Protein AF-0000000074025155 (afdb_homodimer)

Secondary structure (DSSP, 8-state):
-EEEEE--GGGHHHHHHHHHHHHHHTT------HHHHHHHHHSSS-SEEEEEEEETTEEEEEEEEEEEEETTTTEEEEEEEEEEE-GGGTTSSHHHHHHHHHHHHHHHTT-S-EEEE--TT-HHHHHHHHH-TTEEE--SPPPEEEE-----/-EEEEE--GGGHHHHHHHHHHHHHHTT------HHHHHHHHHSSS-SEEEEEEEETTEEEEEEEEEEEEETTTTEEEEEEEEEEE-GGGTTSSHHHHHHHHHHHHHHHTT-S-EEEE--TT-HHHHHHHHH-TTEEE---PPPEEEE-----

Solvent-accessible surface area (backbone atoms only — not comparable to full-atom values): 16759 Å² total; per-residue (Å²): 122,74,47,76,43,77,54,52,81,86,46,43,69,61,51,51,52,49,45,37,50,54,27,43,74,74,74,44,74,50,64,39,48,71,68,52,50,46,43,34,48,66,38,97,78,46,49,31,45,46,34,34,30,24,50,89,85,37,79,46,31,39,32,37,32,26,40,34,60,37,76,50,54,63,37,35,32,38,32,44,74,40,78,47,58,43,77,94,58,51,96,66,54,54,69,59,50,49,52,52,51,49,50,54,49,38,57,75,70,56,34,76,37,41,32,40,64,48,58,66,83,40,56,67,59,51,54,53,48,66,68,36,82,64,40,40,72,69,71,82,72,32,63,42,29,33,40,82,74,64,84,131,124,73,47,76,43,77,54,52,81,87,45,42,69,61,51,50,53,49,43,36,51,53,28,42,74,75,74,44,74,50,63,39,48,71,68,51,50,46,44,33,48,66,38,99,76,46,50,30,43,47,34,34,30,23,50,89,84,35,80,46,32,38,32,36,31,25,40,36,59,38,76,48,54,61,36,37,32,38,31,45,75,39,78,48,58,42,76,93,56,51,96,66,55,55,69,59,50,48,51,51,50,50,50,54,50,37,58,75,70,56,34,77,38,41,34,41,64,47,56,66,81,41,56,67,58,52,53,53,47,67,68,34,84,63,40,42,71,69,71,81,74,32,63,42,27,32,39,83,72,64,84,129

Radius of gyration: 20.02 Å; Cα contacts (8 Å, |Δi|>4): 584; chains: 2; bounding box: 40×63×45 Å

Nearest PDB structures (foldseek):
  2fe7-assembly1_B  TM=8.002E-01  e=7.119E-12  Pseudomonas aeruginosa UCBPP-PA14
  8a9o-assembly1_B  TM=8.086E-01  e=1.719E-10  Acinetobacter baumannii
  8a9n-assembly1_B  TM=8.054E-01  e=1.719E-10  Acinetobacter baumannii
  8a9o-assembly1_A  TM=8.289E-01  e=2.378E-10  Acinetobacter baumannii
  7n1l-assembly1_A  TM=7.647E-01  e=9.577E-11  Brucella abortus 2308

Sequence (304 aa):
MTDIDLATPQDLPAIYEMICALSAFHGDEAQVTLAQLDDIFFSPAPMGIALIAKHHNTPVGYAGLTQTMVLHDGKIRLDIHHLFVEEPHRANGIGKALIAAAKTYALKTCATRLTIGTSPDNHSAITAYRAISELKEISGAGPRFQIDLGKPMTDIDLATPQDLPAIYEMICALSAFHGDEAQVTLAQLDDIFFSPAPMGIALIAKHHNTPVGYAGLTQTMVLHDGKIRLDIHHLFVEEPHRANGIGKALIAAAKTYALKTCATRLTIGTSPDNHSAITAYRAISELKEISGAGPRFQIDLGKP

Organism: NCBI:txid1655543

pLDDT: mean 95.22, std 5.47, range [55.91, 98.88]

Structure (mmCIF, N/CA/C/O backbone):
data_AF-0000000074025155-model_v1
#
loop_
_entity.id
_entity.type
_entity.pdbx_description
1 polymer 'Acetyltransferase (GNAT) family protein'
#
loop_
_atom_site.group_PDB
_atom_site.id
_atom_site.type_symbol
_atom_site.label_atom_id
_atom_site.label_alt_id
_atom_site.label_comp_id
_atom_site.label_asym_id
_atom_site.label_entity_id
_atom_site.label_seq_id
_atom_site.pdbx_PDB_ins_code
_atom_site.Cartn_x
_atom_site.Cartn_y
_atom_site.Cartn_z
_atom_site.occupancy
_atom_site.B_iso_or_equiv
_atom_site.auth_seq_id
_atom_site.auth_comp_id
_atom_site.auth_asym_id
_atom_site.auth_atom_id
_atom_site.pdbx_PDB_model_num
ATOM 1 N N . MET A 1 1 ? 10.789 29.719 12.242 1 79.81 1 MET A N 1
ATOM 2 C CA . MET A 1 1 ? 11.336 28.578 11.5 1 79.81 1 MET A CA 1
ATOM 3 C C . MET A 1 1 ? 10.633 27.281 11.883 1 79.81 1 MET A C 1
ATOM 5 O O . MET A 1 1 ? 10.336 27.062 13.062 1 79.81 1 MET A O 1
ATOM 9 N N . THR A 1 2 ? 9.961 26.516 11.023 1 89.75 2 THR A N 1
ATOM 10 C CA . THR A 1 2 ? 9.242 25.281 11.328 1 89.75 2 THR A CA 1
ATOM 11 C C . THR A 1 2 ? 10.195 24.078 11.32 1 89.75 2 THR A C 1
ATOM 13 O O . THR A 1 2 ? 11.008 23.938 10.398 1 89.75 2 THR A O 1
ATOM 16 N N . ASP A 1 3 ? 10.25 23.391 12.445 1 96.06 3 ASP A N 1
ATOM 17 C CA . ASP A 1 3 ? 11.055 22.172 12.586 1 96.06 3 ASP A CA 1
ATOM 18 C C . ASP A 1 3 ? 10.258 20.938 12.156 1 96.06 3 ASP A C 1
ATOM 20 O O . ASP A 1 3 ? 9.078 20.812 12.477 1 96.06 3 ASP A O 1
ATOM 24 N N . ILE A 1 4 ? 10.961 20.016 11.445 1 97.94 4 ILE A N 1
ATOM 25 C CA . ILE A 1 4 ? 10.336 18.75 11.047 1 97.94 4 ILE A CA 1
ATOM 26 C C . ILE A 1 4 ? 11.117 17.578 11.641 1 97.94 4 ILE A C 1
ATOM 28 O O . ILE A 1 4 ? 12.336 17.484 11.461 1 97.94 4 ILE A O 1
ATOM 32 N N . ASP A 1 5 ? 10.477 16.734 12.336 1 97.31 5 ASP A N 1
ATOM 33 C CA . ASP A 1 5 ? 11.094 15.578 12.984 1 97.31 5 ASP A CA 1
ATOM 34 C C . ASP A 1 5 ? 10.234 14.328 12.82 1 97.31 5 ASP A C 1
ATOM 36 O O . ASP A 1 5 ? 9.047 14.422 12.492 1 97.31 5 ASP A O 1
ATOM 40 N N . LEU A 1 6 ? 10.938 13.148 13.008 1 98.25 6 LEU A N 1
ATOM 41 C CA . LEU A 1 6 ? 10.125 11.961 13.297 1 98.25 6 LEU A CA 1
ATOM 42 C C . LEU A 1 6 ? 9.297 12.164 14.555 1 98.25 6 LEU A C 1
ATOM 44 O O . LEU A 1 6 ? 9.797 12.672 15.562 1 98.25 6 LEU A O 1
ATOM 48 N N . ALA A 1 7 ? 8.047 11.844 14.461 1 98.69 7 ALA A N 1
ATOM 49 C CA . ALA A 1 7 ? 7.164 11.984 15.625 1 98.69 7 ALA A CA 1
ATOM 50 C C . ALA A 1 7 ? 7.555 11.016 16.734 1 98.69 7 ALA A C 1
ATOM 52 O O . ALA A 1 7 ? 8.211 10 16.469 1 98.69 7 ALA A O 1
ATOM 53 N N . THR A 1 8 ? 7.211 11.352 17.938 1 98.12 8 THR A N 1
ATOM 54 C CA . THR A 1 8 ? 7.316 10.492 19.109 1 98.12 8 THR A CA 1
ATOM 55 C C . THR A 1 8 ? 5.941 10.242 19.719 1 98.12 8 THR A C 1
ATOM 57 O O . THR A 1 8 ? 4.961 10.883 19.344 1 98.12 8 THR A O 1
ATOM 60 N N . PRO A 1 9 ? 5.871 9.305 20.594 1 98.19 9 PRO A N 1
ATOM 61 C CA . PRO A 1 9 ? 4.574 9.047 21.219 1 98.19 9 PRO A CA 1
ATOM 62 C C . PRO A 1 9 ? 3.973 10.289 21.875 1 98.19 9 PRO A C 1
ATOM 64 O O . PRO A 1 9 ? 2.748 10.438 21.922 1 98.19 9 PRO A O 1
ATOM 67 N N . GLN A 1 10 ? 4.75 11.211 22.281 1 98 10 GLN A N 1
ATOM 68 C CA . GLN A 1 10 ? 4.27 12.43 22.922 1 98 10 GLN A CA 1
ATOM 69 C C . GLN A 1 10 ? 3.533 13.312 21.906 1 98 10 GLN A C 1
ATOM 71 O O . GLN A 1 10 ? 2.754 14.188 22.297 1 98 10 GLN A O 1
ATOM 76 N N . ASP A 1 11 ? 3.791 13.141 20.656 1 98.5 11 ASP A N 1
ATOM 77 C CA . ASP A 1 11 ? 3.174 13.953 19.609 1 98.5 11 ASP A CA 1
ATOM 78 C C . ASP A 1 11 ? 1.816 13.383 19.203 1 98.5 11 ASP A C 1
ATOM 80 O O . ASP A 1 11 ? 1.069 14.016 18.453 1 98.5 11 ASP A O 1
ATOM 84 N N . LEU A 1 12 ? 1.473 12.219 19.688 1 98.62 12 LEU A N 1
ATOM 85 C CA . LEU A 1 12 ? 0.354 11.43 19.172 1 98.62 12 LEU A CA 1
ATOM 86 C C . LEU A 1 12 ? -0.963 12.172 19.359 1 98.62 12 LEU A C 1
ATOM 88 O O . LEU A 1 12 ? -1.796 12.203 18.453 1 98.62 12 LEU A O 1
ATOM 92 N N . PRO A 1 13 ? -1.233 12.828 20.516 1 98.56 13 PRO A N 1
ATOM 93 C CA . PRO A 1 13 ? -2.502 13.547 20.656 1 98.56 13 PRO A CA 1
ATOM 94 C C . PRO A 1 13 ? -2.676 14.633 19.594 1 98.56 13 PRO A C 1
ATOM 96 O O . PRO A 1 13 ? -3.762 14.781 19.031 1 98.56 13 PRO A O 1
ATOM 99 N N . ALA A 1 14 ? -1.64 15.375 19.312 1 98.69 14 ALA A N 1
ATOM 100 C CA . ALA A 1 14 ? -1.71 16.422 18.297 1 98.69 14 ALA A CA 1
ATOM 101 C C . ALA A 1 14 ? -1.928 15.828 16.906 1 98.69 14 ALA A C 1
ATOM 103 O O . ALA A 1 14 ? -2.703 16.359 16.109 1 98.69 14 ALA A O 1
ATOM 104 N N . ILE A 1 15 ? -1.234 14.734 16.609 1 98.75 15 ILE A N 1
ATOM 105 C CA . ILE A 1 15 ? -1.381 14.055 15.328 1 98.75 15 ILE A CA 1
ATOM 106 C C . ILE A 1 15 ? -2.811 13.539 15.18 1 98.75 15 ILE A C 1
ATOM 108 O O . ILE A 1 15 ? -3.422 13.68 14.117 1 98.75 15 ILE A O 1
ATOM 112 N N . TYR A 1 16 ? -3.328 12.961 16.266 1 98.81 16 TYR A N 1
ATOM 113 C CA . TYR A 1 16 ? -4.707 12.484 16.25 1 98.81 16 TYR A CA 1
ATOM 114 C C . TYR A 1 16 ? -5.672 13.617 15.93 1 98.81 16 TYR A C 1
ATOM 116 O O . TYR A 1 16 ? -6.574 13.461 15.102 1 98.81 16 TYR A O 1
ATOM 124 N N . GLU A 1 17 ? -5.512 14.742 16.547 1 98.56 17 GLU A N 1
ATOM 125 C CA . GLU A 1 17 ? -6.371 15.891 16.281 1 98.56 17 GLU A CA 1
ATOM 126 C C . GLU A 1 17 ? -6.281 16.328 14.828 1 98.56 17 GLU A C 1
ATOM 128 O O . GLU A 1 17 ? -7.297 16.672 14.219 1 98.56 17 GLU A O 1
ATOM 133 N N . MET A 1 18 ? -5.105 16.328 14.266 1 98.69 18 MET A N 1
ATOM 134 C CA . MET A 1 18 ? -4.926 16.75 12.875 1 98.69 18 MET A CA 1
ATOM 135 C C . MET A 1 18 ? -5.52 15.711 11.922 1 98.69 18 MET A C 1
ATOM 137 O O . MET A 1 18 ? -6.047 16.062 10.867 1 98.69 18 MET A O 1
ATOM 141 N N . ILE A 1 19 ? -5.41 14.398 12.289 1 98.75 19 ILE A N 1
ATOM 142 C CA . ILE A 1 19 ? -6.074 13.359 11.5 1 98.75 19 ILE A CA 1
ATOM 143 C C . ILE A 1 19 ? -7.582 13.609 11.492 1 98.75 19 ILE A C 1
ATOM 145 O O . ILE A 1 19 ? -8.219 13.508 10.445 1 98.75 19 ILE A O 1
ATOM 149 N N . CYS A 1 20 ? -8.133 13.953 12.648 1 98.38 20 CYS A N 1
ATOM 150 C CA . CYS A 1 20 ? -9.555 14.258 12.742 1 98.38 20 CYS A CA 1
ATOM 151 C C . CYS A 1 20 ? -9.914 15.469 11.883 1 98.38 20 CYS A C 1
ATOM 153 O O . CYS A 1 20 ? -10.914 15.453 11.164 1 98.38 20 CYS A O 1
ATOM 155 N N . ALA A 1 21 ? -9.125 16.484 11.953 1 97.88 21 ALA A N 1
ATOM 156 C CA . ALA A 1 21 ? -9.367 17.688 11.164 1 97.88 21 ALA A CA 1
ATOM 157 C C . ALA A 1 21 ? -9.297 17.391 9.672 1 97.88 21 ALA A C 1
ATOM 159 O O . ALA A 1 21 ? -10.117 17.891 8.898 1 97.88 21 ALA A O 1
ATOM 160 N N . LEU A 1 22 ? -8.305 16.594 9.258 1 97.06 22 LEU A N 1
ATOM 161 C CA . LEU A 1 22 ? -8.164 16.203 7.859 1 97.06 22 LEU A CA 1
ATOM 162 C C . LEU A 1 22 ? -9.398 15.43 7.387 1 97.06 22 LEU A C 1
ATOM 164 O O . LEU A 1 22 ? -9.922 15.695 6.301 1 97.06 22 LEU A O 1
ATOM 168 N N . SER A 1 23 ? -9.82 14.445 8.18 1 96.75 23 SER A N 1
ATOM 169 C CA . SER A 1 23 ? -11.008 13.656 7.859 1 96.75 23 SER A CA 1
ATOM 170 C C . SER A 1 23 ? -12.242 14.547 7.723 1 96.75 23 SER A C 1
ATOM 172 O O . SER A 1 23 ? -13.023 14.391 6.781 1 96.75 23 SER A O 1
ATOM 174 N N . ALA A 1 24 ? -12.406 15.5 8.625 1 94.81 24 ALA A N 1
ATOM 175 C CA . ALA A 1 24 ? -13.539 16.422 8.594 1 94.81 24 ALA A CA 1
ATOM 176 C C . ALA A 1 24 ? -13.516 17.281 7.332 1 94.81 24 ALA A C 1
ATOM 178 O O . ALA A 1 24 ? -14.57 17.547 6.742 1 94.81 24 ALA A O 1
ATOM 179 N N . PHE A 1 25 ? -12.312 17.703 6.957 1 90.81 25 PHE A N 1
ATOM 180 C CA . PHE A 1 25 ? -12.141 18.5 5.742 1 90.81 25 PHE A CA 1
ATOM 181 C C . PHE A 1 25 ? -12.68 17.75 4.531 1 90.81 25 PHE A C 1
ATOM 183 O O . PHE A 1 25 ? -13.234 18.359 3.615 1 90.81 25 PHE A O 1
ATOM 190 N N . HIS A 1 26 ? -12.594 16.438 4.465 1 90.44 26 HIS A N 1
ATOM 191 C CA . HIS A 1 26 ? -13.055 15.609 3.357 1 90.44 26 HIS A CA 1
ATOM 192 C C . HIS A 1 26 ? -14.492 15.156 3.568 1 90.44 26 HIS A C 1
ATOM 194 O O . HIS A 1 26 ? -15 14.32 2.816 1 90.44 26 HIS A O 1
ATOM 200 N N . GLY A 1 27 ? -15.109 15.688 4.656 1 90.75 27 GLY A N 1
ATOM 201 C CA . GLY A 1 27 ? -16.5 15.367 4.926 1 90.75 27 GLY A CA 1
ATOM 202 C C . GLY A 1 27 ? -16.688 14.023 5.602 1 90.75 27 GLY A C 1
ATOM 203 O O . GLY A 1 27 ? -17.766 13.422 5.523 1 90.75 27 GLY A O 1
ATOM 204 N N . ASP A 1 28 ? -15.625 13.5 6.184 1 93.25 28 ASP A N 1
ATOM 205 C CA . ASP A 1 28 ? -15.648 12.211 6.863 1 93.25 28 ASP A CA 1
ATOM 206 C C . ASP A 1 28 ? -15.32 12.367 8.352 1 93.25 28 ASP A C 1
ATOM 208 O O . ASP A 1 28 ? -15.18 13.484 8.844 1 93.25 28 ASP A O 1
ATOM 212 N N . GLU A 1 29 ? -15.43 11.328 9.094 1 95.81 29 GLU A N 1
ATOM 213 C CA . GLU A 1 29 ? -15.016 11.25 10.492 1 95.81 29 GLU A CA 1
ATOM 214 C C . GLU A 1 29 ? -13.977 10.148 10.703 1 95.81 29 GLU A C 1
ATOM 216 O O . GLU A 1 29 ? -14.18 9.008 10.289 1 95.81 29 GLU A O 1
ATOM 221 N N . ALA A 1 30 ? -12.891 10.57 11.328 1 97.19 30 ALA A N 1
ATOM 222 C CA . ALA A 1 30 ? -11.875 9.57 11.641 1 97.19 30 ALA A CA 1
ATOM 223 C C . ALA A 1 30 ? -12.43 8.5 12.57 1 97.19 30 ALA A C 1
ATOM 225 O O . ALA A 1 30 ? -13.172 8.812 13.508 1 97.19 30 ALA A O 1
ATOM 226 N N . GLN A 1 31 ? -12.07 7.258 12.328 1 97.31 31 GLN A N 1
ATOM 227 C CA . GLN A 1 31 ? -12.555 6.148 13.148 1 97.31 31 GLN A CA 1
ATOM 228 C C . GLN A 1 31 ? -11.422 5.539 13.969 1 97.31 31 GLN A C 1
ATOM 230 O O . GLN A 1 31 ? -11.664 4.75 14.883 1 97.31 31 GLN A O 1
ATOM 235 N N . VAL A 1 32 ? -10.297 5.918 13.664 1 97.94 32 VAL A N 1
ATOM 236 C CA . VAL A 1 32 ? -9.117 5.367 14.328 1 97.94 32 VAL A CA 1
ATOM 237 C C . VAL A 1 32 ? -9.062 5.836 15.773 1 97.94 32 VAL A C 1
ATOM 239 O O . VAL A 1 32 ? -9.5 6.945 16.094 1 97.94 32 VAL A O 1
ATOM 242 N N . THR A 1 33 ? -8.492 5.02 16.672 1 97.94 33 THR A N 1
ATOM 243 C CA . THR A 1 33 ? -8.305 5.387 18.062 1 97.94 33 THR A CA 1
ATOM 244 C C . THR A 1 33 ? -6.848 5.754 18.328 1 97.94 33 THR A C 1
ATOM 246 O O . THR A 1 33 ? -5.961 5.422 17.547 1 97.94 33 THR A O 1
ATOM 249 N N . LEU A 1 34 ? -6.672 6.402 19.422 1 98.12 34 LEU A N 1
ATOM 250 C CA . LEU A 1 34 ? -5.316 6.73 19.844 1 98.12 34 LEU A CA 1
ATOM 251 C C . LEU A 1 34 ? -4.488 5.465 20.047 1 98.12 34 LEU A C 1
ATOM 253 O O . LEU A 1 34 ? -3.305 5.43 19.703 1 98.12 34 LEU A O 1
ATOM 257 N N . ALA A 1 35 ? -5.074 4.492 20.594 1 97.94 35 ALA A N 1
ATOM 258 C CA . ALA A 1 35 ? -4.383 3.229 20.828 1 97.94 35 ALA A CA 1
ATOM 259 C C . ALA A 1 35 ? -3.949 2.59 19.516 1 97.94 35 ALA A C 1
ATOM 261 O O . ALA A 1 35 ? -2.83 2.086 19.391 1 97.94 35 ALA A O 1
ATOM 262 N N . GLN A 1 36 ? -4.828 2.588 18.578 1 97.62 36 GLN A N 1
ATOM 263 C CA . GLN A 1 36 ? -4.5 2.059 17.25 1 97.62 36 GLN A CA 1
ATOM 264 C C . GLN A 1 36 ? -3.352 2.838 16.625 1 97.62 36 GLN A C 1
ATOM 266 O O . GLN A 1 36 ? -2.438 2.246 16.047 1 97.62 36 GLN A O 1
ATOM 271 N N . LEU A 1 37 ? -3.447 4.156 16.734 1 98.5 37 LEU A N 1
ATOM 272 C CA . LEU A 1 37 ? -2.398 4.988 16.156 1 98.5 37 LEU A CA 1
ATOM 273 C C . LEU A 1 37 ? -1.06 4.73 16.828 1 98.5 37 LEU A C 1
ATOM 275 O O . LEU A 1 37 ? -0.013 4.746 16.172 1 98.5 37 LEU A O 1
ATOM 279 N N . ASP A 1 38 ? -1.084 4.594 18.125 1 98.44 38 ASP A N 1
ATOM 280 C CA . ASP A 1 38 ? 0.136 4.246 18.859 1 98.44 38 ASP A CA 1
ATOM 281 C C . ASP A 1 38 ? 0.757 2.965 18.297 1 98.44 38 ASP A C 1
ATOM 283 O O . ASP A 1 38 ? 1.969 2.9 18.078 1 98.44 38 ASP A O 1
ATOM 287 N N . ASP A 1 39 ? -0.035 1.972 18.078 1 97 39 ASP A N 1
ATOM 288 C CA . ASP A 1 39 ? 0.437 0.711 17.516 1 97 39 ASP A CA 1
ATOM 289 C C . ASP A 1 39 ? 0.958 0.906 16.094 1 97 39 ASP A C 1
ATOM 291 O O . ASP A 1 39 ? 2.016 0.382 15.742 1 97 39 ASP A O 1
ATOM 295 N N . ILE A 1 40 ? 0.21 1.663 15.305 1 97.25 40 ILE A N 1
ATOM 296 C CA . ILE A 1 40 ? 0.537 1.878 13.898 1 97.25 40 ILE A CA 1
ATOM 297 C C . ILE A 1 40 ? 1.906 2.543 13.781 1 97.25 40 ILE A C 1
ATOM 299 O O . ILE A 1 40 ? 2.727 2.152 12.953 1 97.25 40 ILE A O 1
ATOM 303 N N . PHE A 1 41 ? 2.146 3.506 14.648 1 98.25 41 PHE A N 1
ATOM 304 C CA . PHE A 1 41 ? 3.318 4.348 14.438 1 98.25 41 PHE A CA 1
ATOM 305 C C . PHE A 1 41 ? 4.469 3.918 15.344 1 98.25 41 PHE A C 1
ATOM 307 O O . PHE A 1 41 ? 5.637 4.125 15.008 1 98.25 41 PHE A O 1
ATOM 314 N N . PHE A 1 42 ? 4.18 3.301 16.484 1 97.81 42 PHE A N 1
ATOM 315 C CA . PHE A 1 42 ? 5.238 3.232 17.484 1 97.81 42 PHE A CA 1
ATOM 316 C C . PHE A 1 42 ? 5.395 1.812 18.016 1 97.81 42 PHE A C 1
ATOM 318 O O . PHE A 1 42 ? 6.148 1.575 18.953 1 97.81 42 PHE A O 1
ATOM 325 N N . SER A 1 43 ? 4.691 0.827 17.469 1 95.06 43 SER A N 1
ATOM 326 C CA . SER A 1 43 ? 4.926 -0.566 17.828 1 95.06 43 SER A CA 1
ATOM 327 C C . SER A 1 43 ? 6.281 -1.049 17.328 1 95.06 43 SER A C 1
ATOM 329 O O . SER A 1 43 ? 6.941 -0.356 16.547 1 95.06 43 SER A O 1
ATOM 331 N N . PRO A 1 44 ? 6.809 -2.197 17.641 1 91.12 44 PRO A N 1
ATOM 332 C CA . PRO A 1 44 ? 8.086 -2.73 17.172 1 91.12 44 PRO A CA 1
ATOM 333 C C . PRO A 1 44 ? 8.086 -3.025 15.68 1 91.12 44 PRO A C 1
ATOM 335 O O . PRO A 1 44 ? 9.148 -3.102 15.055 1 91.12 44 PRO A O 1
ATOM 338 N N . ALA A 1 45 ? 6.977 -3.281 15.109 1 88.5 45 ALA A N 1
ATOM 339 C CA . ALA A 1 45 ? 6.805 -3.475 13.672 1 88.5 45 ALA A CA 1
ATOM 340 C C . ALA A 1 45 ? 5.789 -2.488 13.102 1 88.5 45 ALA A C 1
ATOM 342 O O . ALA A 1 45 ? 4.68 -2.875 12.734 1 88.5 45 ALA A O 1
ATOM 343 N N . PRO A 1 46 ? 6.152 -1.285 13.062 1 93.81 46 PRO A N 1
ATOM 344 C CA . PRO A 1 46 ? 5.18 -0.256 12.68 1 93.81 46 PRO A CA 1
ATOM 345 C C . PRO A 1 46 ? 4.719 -0.384 11.234 1 93.81 46 PRO A C 1
ATOM 347 O O . PRO A 1 46 ? 5.504 -0.776 10.367 1 93.81 46 PRO A O 1
ATOM 350 N N . MET A 1 47 ? 3.521 -0.023 11 1 93.62 47 MET A N 1
ATOM 351 C CA . MET A 1 47 ? 2.928 -0.08 9.664 1 93.62 47 MET A CA 1
ATOM 352 C C . MET A 1 47 ? 2.887 1.306 9.023 1 93.62 47 MET A C 1
ATOM 354 O O . MET A 1 47 ? 2.506 1.447 7.863 1 93.62 47 MET A O 1
ATOM 358 N N . GLY A 1 48 ? 3.273 2.307 9.805 1 96.75 48 GLY A N 1
ATOM 359 C CA . GLY A 1 48 ? 3.332 3.688 9.352 1 96.75 48 GLY A CA 1
ATOM 360 C C . GLY A 1 48 ? 4.387 4.508 10.07 1 96.75 48 GLY A C 1
ATOM 361 O O . GLY A 1 48 ? 4.953 4.059 11.07 1 96.75 48 GLY A O 1
ATOM 362 N N . ILE A 1 49 ? 4.621 5.586 9.484 1 97.81 49 ILE A N 1
ATOM 363 C CA . ILE A 1 49 ? 5.562 6.57 10.008 1 97.81 49 ILE A CA 1
ATOM 364 C C . ILE A 1 49 ? 4.898 7.941 10.07 1 97.81 49 ILE A C 1
ATOM 366 O O . ILE A 1 49 ? 4.188 8.336 9.148 1 97.81 49 ILE A O 1
ATOM 370 N N . ALA A 1 50 ? 5.141 8.625 11.18 1 98.81 50 ALA A N 1
ATOM 371 C CA . ALA A 1 50 ? 4.621 9.984 11.297 1 98.81 50 ALA A CA 1
ATOM 372 C C . ALA A 1 50 ? 5.758 11 11.375 1 98.81 50 ALA A C 1
ATOM 374 O O . ALA A 1 50 ? 6.699 10.828 12.148 1 98.81 50 ALA A O 1
ATOM 375 N N . LEU A 1 51 ? 5.676 11.977 10.562 1 98.88 51 LEU A N 1
ATOM 376 C CA . LEU A 1 51 ? 6.508 13.172 10.641 1 98.88 51 LEU A CA 1
ATOM 377 C C . LEU A 1 51 ? 5.707 14.359 11.18 1 98.88 51 LEU A C 1
ATOM 379 O O . LEU A 1 51 ? 4.535 14.531 10.836 1 98.88 51 LEU A O 1
ATOM 383 N N . ILE A 1 52 ? 6.32 15.172 12 1 98.81 52 ILE A N 1
ATOM 384 C CA . ILE A 1 52 ? 5.598 16.266 12.641 1 98.81 52 ILE A CA 1
ATOM 385 C C . ILE A 1 52 ? 6.324 17.578 12.375 1 98.81 52 ILE A C 1
ATOM 387 O O . ILE A 1 52 ? 7.555 17.641 12.43 1 98.81 52 ILE A O 1
ATOM 391 N N . ALA A 1 53 ? 5.59 18.562 12.008 1 98.75 53 ALA A N 1
ATOM 392 C CA . ALA A 1 53 ? 6.07 19.938 11.859 1 98.75 53 ALA A CA 1
ATOM 393 C C . ALA A 1 53 ? 5.68 20.797 13.055 1 98.75 53 ALA A C 1
ATOM 395 O O . ALA A 1 53 ? 4.504 20.875 13.422 1 98.75 53 ALA A O 1
ATOM 396 N N . LYS A 1 54 ? 6.633 21.484 13.672 1 98.38 54 LYS A N 1
ATOM 397 C CA . LYS A 1 54 ? 6.379 22.312 14.844 1 98.38 54 LYS A CA 1
ATOM 398 C C . LYS A 1 54 ? 6.855 23.75 14.609 1 98.38 54 LYS A C 1
ATOM 400 O O . LYS A 1 54 ? 7.957 23.969 14.109 1 98.38 54 LYS A O 1
ATOM 405 N N . HIS A 1 55 ? 5.984 24.641 14.82 1 96.69 55 HIS A N 1
ATOM 406 C CA . HIS A 1 55 ? 6.301 26.062 14.875 1 96.69 55 HIS A CA 1
ATOM 407 C C . HIS A 1 55 ? 6.379 26.562 16.312 1 96.69 55 HIS A C 1
ATOM 409 O O . HIS A 1 55 ? 5.379 26.547 17.031 1 96.69 55 HIS A O 1
ATOM 415 N N . HIS A 1 56 ? 7.547 27.016 16.781 1 94.44 56 HIS A N 1
ATOM 416 C CA . HIS A 1 56 ? 7.762 27.406 18.172 1 94.44 56 HIS A CA 1
ATOM 417 C C . HIS A 1 56 ? 7.266 26.328 19.125 1 94.44 56 HIS A C 1
ATOM 419 O O . HIS A 1 56 ? 6.504 26.609 20.062 1 94.44 56 HIS A O 1
ATOM 425 N N . ASN A 1 57 ? 7.531 25.062 18.828 1 94.69 57 ASN A N 1
ATOM 426 C CA . ASN A 1 57 ? 7.297 23.875 19.641 1 94.69 57 ASN A CA 1
ATOM 427 C C . ASN A 1 57 ? 5.824 23.469 19.641 1 94.69 57 ASN A C 1
ATOM 429 O O . ASN A 1 57 ? 5.418 22.562 20.359 1 94.69 57 ASN A O 1
ATOM 433 N N . THR A 1 58 ? 5.07 24.172 18.844 1 96.88 58 THR A N 1
ATOM 434 C CA . THR A 1 58 ? 3.662 23.828 18.688 1 96.88 58 THR A CA 1
ATOM 435 C C . THR A 1 58 ? 3.445 23.031 17.391 1 96.88 58 THR A C 1
ATOM 437 O O . THR A 1 58 ? 3.861 23.469 16.328 1 96.88 58 THR A O 1
ATOM 440 N N . PRO A 1 59 ? 2.83 21.875 17.516 1 98.44 59 PRO A N 1
ATOM 441 C CA . PRO A 1 59 ? 2.527 21.125 16.281 1 98.44 59 PRO A CA 1
ATOM 442 C C . PRO A 1 59 ? 1.59 21.891 15.352 1 98.44 59 PRO A C 1
ATOM 444 O O . PRO A 1 59 ? 0.539 22.375 15.789 1 98.44 59 PRO A O 1
ATOM 447 N N . VAL A 1 60 ? 1.972 22 14.039 1 98.44 60 VAL A N 1
ATOM 448 C CA . VAL A 1 60 ? 1.151 22.781 13.117 1 98.44 60 VAL A CA 1
ATOM 449 C C . VAL A 1 60 ? 0.889 21.953 11.852 1 98.44 60 VAL A C 1
ATOM 451 O O . VAL A 1 60 ? 0.157 22.406 10.961 1 98.44 60 VAL A O 1
ATOM 454 N N . GLY A 1 61 ? 1.504 20.797 11.734 1 98.75 61 GLY A N 1
ATOM 455 C CA . GLY A 1 61 ? 1.32 19.922 10.586 1 98.75 61 GLY A CA 1
ATOM 456 C C . GLY A 1 61 ? 1.947 18.547 10.773 1 98.75 61 GLY A C 1
ATOM 457 O O . GLY A 1 61 ? 2.705 18.328 11.719 1 98.75 61 GLY A O 1
ATOM 458 N N . TYR A 1 62 ? 1.588 17.641 9.883 1 98.88 62 TYR A N 1
ATOM 459 C CA . TYR A 1 62 ? 2.182 16.297 9.906 1 98.88 62 TYR A CA 1
ATOM 460 C C . TYR A 1 62 ? 2.078 15.633 8.547 1 98.88 62 TYR A C 1
ATOM 462 O O . TYR A 1 62 ? 1.303 16.062 7.691 1 98.88 62 TYR A O 1
ATOM 470 N N . ALA A 1 63 ? 2.91 14.664 8.312 1 98.88 63 ALA A N 1
ATOM 471 C CA . ALA A 1 63 ? 2.791 13.695 7.234 1 98.88 63 ALA A CA 1
ATOM 472 C C . ALA A 1 63 ? 2.742 12.266 7.785 1 98.88 63 ALA A C 1
ATOM 474 O O . ALA A 1 63 ? 3.584 11.883 8.602 1 98.88 63 ALA A O 1
ATOM 475 N N . GLY A 1 64 ? 1.739 11.555 7.449 1 98.88 64 GLY A N 1
ATOM 476 C CA . GLY A 1 64 ? 1.648 10.133 7.73 1 98.88 64 GLY A CA 1
ATOM 477 C C . GLY A 1 64 ? 2.018 9.266 6.539 1 98.88 64 GLY A C 1
ATOM 478 O O . GLY A 1 64 ? 1.367 9.32 5.496 1 98.88 64 GLY A O 1
ATOM 479 N N . LEU A 1 65 ? 3.053 8.484 6.695 1 98.81 65 LEU A N 1
ATOM 480 C CA . LEU A 1 65 ? 3.498 7.562 5.652 1 98.81 65 LEU A CA 1
ATOM 481 C C . LEU A 1 65 ? 3.027 6.141 5.945 1 98.81 65 LEU A C 1
ATOM 483 O O . LEU A 1 65 ? 3.027 5.707 7.098 1 98.81 65 LEU A O 1
ATOM 487 N N . THR A 1 66 ? 2.633 5.469 4.93 1 98.25 66 THR A N 1
ATOM 488 C CA . THR A 1 66 ? 2.326 4.047 5.035 1 98.25 66 THR A CA 1
ATOM 489 C C . THR A 1 66 ? 3.217 3.232 4.098 1 98.25 66 THR A C 1
ATOM 491 O O . THR A 1 66 ? 3.805 3.777 3.162 1 98.25 66 THR A O 1
ATOM 494 N N . GLN A 1 67 ? 3.379 1.97 4.445 1 96.5 67 GLN A N 1
ATOM 495 C CA . GLN A 1 67 ? 4.324 1.133 3.717 1 96.5 67 GLN A CA 1
ATOM 496 C C . GLN A 1 67 ? 3.623 -0.065 3.082 1 96.5 67 GLN A C 1
ATOM 498 O O . GLN A 1 67 ? 2.623 -0.557 3.611 1 96.5 67 GLN A O 1
ATOM 503 N N . THR A 1 68 ? 4.059 -0.473 1.982 1 96.31 68 THR A N 1
ATOM 504 C CA . THR A 1 68 ? 3.648 -1.702 1.312 1 96.31 68 THR A CA 1
ATOM 505 C C . THR A 1 68 ? 4.867 -2.479 0.815 1 96.31 68 THR A C 1
ATOM 507 O O . THR A 1 68 ? 5.859 -1.883 0.397 1 96.31 68 THR A O 1
ATOM 510 N N . MET A 1 69 ? 4.801 -3.758 0.902 1 96.44 69 MET A N 1
ATOM 511 C CA . MET A 1 69 ? 5.914 -4.613 0.502 1 96.44 69 MET A CA 1
ATOM 512 C C . MET A 1 69 ? 5.91 -4.844 -1.006 1 96.44 69 MET A C 1
ATOM 514 O O . MET A 1 69 ? 4.852 -5.027 -1.605 1 96.44 69 MET A O 1
ATOM 518 N N . VAL A 1 70 ? 7.082 -4.832 -1.575 1 96.69 70 VAL A N 1
ATOM 519 C CA . VAL A 1 70 ? 7.316 -5.34 -2.922 1 96.69 70 VAL A CA 1
ATOM 520 C C . VAL A 1 70 ? 7.812 -6.781 -2.85 1 96.69 70 VAL A C 1
ATOM 522 O O . VAL A 1 70 ? 8.984 -7.027 -2.553 1 96.69 70 VAL A O 1
ATOM 525 N N . LEU A 1 71 ? 7.031 -7.699 -3.197 1 97.94 71 LEU A N 1
ATOM 526 C CA . LEU A 1 71 ? 7.262 -9.102 -2.869 1 97.94 71 LEU A CA 1
ATOM 527 C C . LEU A 1 71 ? 8.477 -9.641 -3.615 1 97.94 71 LEU A C 1
ATOM 529 O O . LEU A 1 71 ? 9.258 -10.414 -3.059 1 97.94 71 LEU A O 1
ATOM 533 N N . HIS A 1 72 ? 8.664 -9.242 -4.855 1 97.81 72 HIS A N 1
ATOM 534 C CA . HIS A 1 72 ? 9.75 -9.812 -5.648 1 97.81 72 HIS A CA 1
ATOM 535 C C . HIS A 1 72 ? 11.086 -9.148 -5.312 1 97.81 72 HIS A C 1
ATOM 537 O O . HIS A 1 72 ? 12.141 -9.648 -5.695 1 97.81 72 HIS A O 1
ATOM 543 N N . ASP A 1 73 ? 11.094 -8.008 -4.582 1 95.94 73 ASP A N 1
ATOM 544 C CA . ASP A 1 73 ? 12.312 -7.293 -4.215 1 95.94 73 ASP A CA 1
ATOM 545 C C . ASP A 1 73 ? 12.648 -7.496 -2.738 1 95.94 73 ASP A C 1
ATOM 547 O O . ASP A 1 73 ? 13.797 -7.32 -2.326 1 95.94 73 ASP A O 1
ATOM 551 N N . GLY A 1 74 ? 11.57 -7.75 -1.942 1 95.44 74 GLY A N 1
ATOM 552 C CA . GLY A 1 74 ? 11.758 -7.789 -0.5 1 95.44 74 GLY A CA 1
ATOM 553 C C . GLY A 1 74 ? 12.008 -6.426 0.109 1 95.44 74 GLY A C 1
ATOM 554 O O . GLY A 1 74 ? 12.68 -6.312 1.136 1 95.44 74 GLY A O 1
ATOM 555 N N . LYS A 1 75 ? 11.633 -5.402 -0.559 1 94.94 75 LYS A N 1
ATOM 556 C CA . LYS A 1 75 ? 11.797 -4.02 -0.112 1 94.94 75 LYS A CA 1
ATOM 557 C C . LYS A 1 75 ? 10.438 -3.328 0.022 1 94.94 75 LYS A C 1
ATOM 559 O O . LYS A 1 75 ? 9.414 -3.873 -0.39 1 94.94 75 LYS A O 1
ATOM 564 N N . ILE A 1 76 ? 10.469 -2.148 0.611 1 95.31 76 ILE A N 1
ATOM 565 C CA . ILE A 1 76 ? 9.203 -1.465 0.862 1 95.31 76 ILE A CA 1
ATOM 566 C C . ILE A 1 76 ? 9.047 -0.3 -0.113 1 95.31 76 ILE A C 1
ATOM 568 O O . ILE A 1 76 ? 10.031 0.211 -0.645 1 95.31 76 ILE A O 1
ATOM 572 N N . ARG A 1 77 ? 7.824 0.033 -0.393 1 96.5 77 ARG A N 1
ATOM 573 C CA . ARG A 1 77 ? 7.395 1.31 -0.954 1 96.5 77 ARG A CA 1
ATOM 574 C C . ARG A 1 77 ? 6.715 2.172 0.105 1 96.5 77 ARG A C 1
ATOM 576 O O . ARG A 1 77 ? 6.004 1.655 0.969 1 96.5 77 ARG A O 1
ATOM 583 N N . LEU A 1 78 ? 6.977 3.412 0.012 1 97.94 78 LEU A N 1
ATOM 584 C CA . LEU A 1 78 ? 6.332 4.344 0.936 1 97.94 78 LEU A CA 1
ATOM 585 C C . LEU A 1 78 ? 5.344 5.242 0.202 1 97.94 78 LEU A C 1
ATOM 587 O O . LEU A 1 78 ? 5.582 5.629 -0.945 1 97.94 78 LEU A O 1
ATOM 591 N N . ASP A 1 79 ? 4.293 5.516 0.847 1 98.31 79 ASP A N 1
ATOM 592 C CA . ASP A 1 79 ? 3.293 6.465 0.368 1 98.31 79 ASP A CA 1
ATOM 593 C C . ASP A 1 79 ? 2.99 7.523 1.426 1 98.31 79 ASP A C 1
ATOM 595 O O . ASP A 1 79 ? 2.785 7.195 2.598 1 98.31 79 ASP A O 1
ATOM 599 N N . ILE A 1 80 ? 3.053 8.734 1.004 1 98.69 80 ILE A N 1
ATOM 600 C CA . ILE A 1 80 ? 2.52 9.781 1.867 1 98.69 80 ILE A CA 1
ATOM 601 C C . ILE A 1 80 ? 0.993 9.727 1.859 1 98.69 80 ILE A C 1
ATOM 603 O O . ILE A 1 80 ? 0.35 10.312 0.987 1 98.69 80 ILE A O 1
ATOM 607 N N . HIS A 1 81 ? 0.474 9.117 2.852 1 98.31 81 HIS A N 1
ATOM 608 C CA . HIS A 1 81 ? -0.957 8.859 2.977 1 98.31 81 HIS A CA 1
ATOM 609 C C . HIS A 1 81 ? -1.701 10.109 3.441 1 98.31 81 HIS A C 1
ATOM 611 O O . HIS A 1 81 ? -2.828 10.359 3.01 1 98.31 81 HIS A O 1
ATOM 617 N N . HIS A 1 82 ? -1.137 10.844 4.359 1 98.44 82 HIS A N 1
ATOM 618 C CA . HIS A 1 82 ? -1.648 12.125 4.848 1 98.44 82 HIS A CA 1
ATOM 619 C C . HIS A 1 82 ? -0.593 13.219 4.734 1 98.44 82 HIS A C 1
ATOM 621 O O . HIS A 1 82 ? 0.583 12.984 5.02 1 98.44 82 HIS A O 1
ATOM 627 N N . LEU A 1 83 ? -1.011 14.328 4.336 1 98.12 83 LEU A N 1
ATOM 628 C CA . LEU A 1 83 ? -0.284 15.586 4.422 1 98.12 83 LEU A CA 1
ATOM 629 C C . LEU A 1 83 ? -1.201 16.719 4.891 1 98.12 83 LEU A C 1
ATOM 631 O O . LEU A 1 83 ? -2.172 17.047 4.211 1 98.12 83 LEU A O 1
ATOM 635 N N . PHE A 1 84 ? -0.866 17.203 6.055 1 98.19 84 PHE A N 1
ATOM 636 C CA . PHE A 1 84 ? -1.756 18.188 6.668 1 98.19 84 PHE A CA 1
ATOM 637 C C . PHE A 1 84 ? -0.96 19.328 7.277 1 98.19 84 PHE A C 1
ATOM 639 O O . PHE A 1 84 ? 0.055 19.109 7.941 1 98.19 84 PHE A O 1
ATOM 646 N N . VAL A 1 85 ? -1.363 20.453 7.008 1 97.94 85 VAL A N 1
ATOM 647 C CA . VAL A 1 85 ? -0.869 21.672 7.633 1 97.94 85 VAL A CA 1
ATOM 648 C C . VAL A 1 85 ? -2.045 22.531 8.094 1 97.94 85 VAL A C 1
ATOM 650 O O . VAL A 1 85 ? -3.014 22.719 7.355 1 97.94 85 VAL A O 1
ATOM 653 N N . GLU A 1 86 ? -1.987 23.031 9.312 1 97.44 86 GLU A N 1
ATOM 654 C CA . GLU A 1 86 ? -3.033 23.922 9.805 1 97.44 86 GLU A CA 1
ATOM 655 C C . GLU A 1 86 ? -3.234 25.109 8.875 1 97.44 86 GLU A C 1
ATOM 657 O O . GLU A 1 86 ? -2.268 25.672 8.352 1 97.44 86 GLU A O 1
ATOM 662 N N . GLU A 1 87 ? -4.43 25.562 8.773 1 95.25 87 GLU A N 1
ATOM 663 C CA . GLU A 1 87 ? -4.848 26.547 7.785 1 95.25 87 GLU A CA 1
ATOM 664 C C . GLU A 1 87 ? -4.02 27.828 7.906 1 95.25 87 GLU A C 1
ATOM 666 O O . GLU A 1 87 ? -3.508 28.344 6.91 1 95.25 87 GLU A O 1
ATOM 671 N N . PRO A 1 88 ? -3.809 28.375 9.094 1 95.5 88 PRO A N 1
ATOM 672 C CA . PRO A 1 88 ? -3.059 29.625 9.211 1 95.5 88 PRO A CA 1
ATOM 673 C C . PRO A 1 88 ? -1.594 29.469 8.805 1 95.5 88 PRO A C 1
ATOM 675 O O . PRO A 1 88 ? -0.899 30.484 8.609 1 95.5 88 PRO A O 1
ATOM 678 N N . HIS A 1 89 ? -1.103 28.281 8.672 1 95.94 89 HIS A N 1
ATOM 679 C CA . HIS A 1 89 ? 0.313 28.047 8.406 1 95.94 89 HIS A CA 1
ATOM 680 C C . HIS A 1 89 ? 0.532 27.516 6.992 1 95.94 89 HIS A C 1
ATOM 682 O O . HIS A 1 89 ? 1.653 27.156 6.625 1 95.94 89 HIS A O 1
ATOM 688 N N . ARG A 1 90 ? -0.483 27.438 6.188 1 93.25 90 ARG A N 1
ATOM 689 C CA . ARG A 1 90 ? -0.383 26.938 4.82 1 93.25 90 ARG A CA 1
ATOM 690 C C . ARG A 1 90 ? 0.275 27.969 3.906 1 93.25 90 ARG A C 1
ATOM 692 O O . ARG A 1 90 ? 0.444 29.125 4.289 1 93.25 90 ARG A O 1
ATOM 699 N N . ALA A 1 91 ? 0.807 27.469 2.828 1 88.94 91 ALA A N 1
ATOM 700 C CA . ALA A 1 91 ? 1.443 28.297 1.813 1 88.94 91 ALA A CA 1
ATOM 701 C C . ALA A 1 91 ? 2.705 28.969 2.359 1 88.94 91 ALA A C 1
ATOM 703 O O . ALA A 1 91 ? 3.047 30.078 1.971 1 88.94 91 ALA A O 1
ATOM 704 N N . ASN A 1 92 ? 3.318 28.328 3.312 1 91.38 92 ASN A N 1
ATOM 705 C CA . ASN A 1 92 ? 4.559 28.828 3.898 1 91.38 92 ASN A CA 1
ATOM 706 C C . ASN A 1 92 ? 5.688 27.812 3.771 1 91.38 92 ASN A C 1
ATOM 708 O O . ASN A 1 92 ? 6.676 27.875 4.504 1 91.38 92 ASN A O 1
ATOM 712 N N . GLY A 1 93 ? 5.469 26.828 2.947 1 93.88 93 GLY A N 1
ATOM 713 C CA . GLY A 1 93 ? 6.543 25.891 2.641 1 93.88 93 GLY A CA 1
ATOM 714 C C . GLY A 1 93 ? 6.562 24.688 3.557 1 93.88 93 GLY A C 1
ATOM 715 O O . GLY A 1 93 ? 7.391 23.797 3.387 1 93.88 93 GLY A O 1
ATOM 716 N N . ILE A 1 94 ? 5.688 24.594 4.52 1 96.75 94 ILE A N 1
ATOM 717 C CA . ILE A 1 94 ? 5.684 23.516 5.504 1 96.75 94 ILE A CA 1
ATOM 718 C C . ILE A 1 94 ? 5.359 22.188 4.816 1 96.75 94 ILE A C 1
ATOM 720 O O . ILE A 1 94 ? 5.992 21.172 5.098 1 96.75 94 ILE A O 1
ATOM 724 N N . GLY A 1 95 ? 4.379 22.172 3.908 1 96.81 95 GLY A N 1
ATOM 725 C CA . GLY A 1 95 ? 4.066 20.984 3.15 1 96.81 95 GLY A CA 1
ATOM 726 C C . GLY A 1 95 ? 5.25 20.438 2.365 1 96.81 95 GLY A C 1
ATOM 727 O O . GLY A 1 95 ? 5.531 19.25 2.398 1 96.81 95 GLY A O 1
ATOM 728 N N . LYS A 1 96 ? 5.914 21.344 1.715 1 96.06 96 LYS A N 1
ATOM 729 C CA . LYS A 1 96 ? 7.105 20.984 0.954 1 96.06 96 LYS A CA 1
ATOM 730 C C . LYS A 1 96 ? 8.188 20.422 1.864 1 96.06 96 LYS A C 1
ATOM 732 O O . LYS A 1 96 ? 8.859 19.453 1.505 1 96.06 96 LYS A O 1
ATOM 737 N N . ALA A 1 97 ? 8.359 21 2.984 1 96.94 97 ALA A N 1
ATOM 738 C CA . ALA A 1 97 ? 9.359 20.547 3.949 1 96.94 97 ALA A CA 1
ATOM 739 C C . ALA A 1 97 ? 9.023 19.156 4.469 1 96.94 97 ALA A C 1
ATOM 741 O O . ALA A 1 97 ? 9.914 18.328 4.676 1 96.94 97 ALA A O 1
ATOM 742 N N . LEU A 1 98 ? 7.762 18.875 4.703 1 98.31 98 LEU A N 1
ATOM 743 C CA . LEU A 1 98 ? 7.316 17.562 5.145 1 98.31 98 LEU A CA 1
ATOM 744 C C . LEU A 1 98 ? 7.582 16.516 4.07 1 98.31 98 LEU A C 1
ATOM 746 O O . LEU A 1 98 ? 8.031 15.406 4.375 1 98.31 98 LEU A O 1
ATOM 750 N N . ILE A 1 99 ? 7.312 16.844 2.832 1 98.19 99 ILE A N 1
ATOM 751 C CA . ILE A 1 99 ? 7.574 15.93 1.718 1 98.19 99 ILE A CA 1
ATOM 752 C C . ILE A 1 99 ? 9.078 15.664 1.62 1 98.19 99 ILE A C 1
ATOM 754 O O . ILE A 1 99 ? 9.492 14.516 1.42 1 98.19 99 ILE A O 1
ATOM 758 N N . ALA A 1 100 ? 9.898 16.688 1.785 1 96.94 100 ALA A N 1
ATOM 759 C CA . ALA A 1 100 ? 11.352 16.516 1.768 1 96.94 100 ALA A CA 1
ATOM 760 C C . ALA A 1 100 ? 11.812 15.602 2.893 1 96.94 100 ALA A C 1
ATOM 762 O O . ALA A 1 100 ? 12.711 14.773 2.699 1 96.94 100 ALA A O 1
ATOM 763 N N . ALA A 1 101 ? 11.281 15.789 4.031 1 98 101 ALA A N 1
ATOM 764 C CA . ALA A 1 101 ? 11.617 14.922 5.16 1 98 101 ALA A CA 1
ATOM 765 C C . ALA A 1 101 ? 11.203 13.484 4.879 1 98 101 ALA A C 1
ATOM 767 O O . ALA A 1 101 ? 11.914 12.547 5.254 1 98 101 ALA A O 1
ATOM 768 N N . ALA A 1 102 ? 10.039 13.273 4.258 1 98.5 102 ALA A N 1
ATOM 769 C CA . ALA A 1 102 ? 9.602 11.938 3.859 1 98.5 102 ALA A CA 1
ATOM 770 C C . ALA A 1 102 ? 10.609 11.297 2.904 1 98.5 102 ALA A C 1
ATOM 772 O O . ALA A 1 102 ? 10.914 10.109 3.02 1 98.5 102 ALA A O 1
ATOM 773 N N . LYS A 1 103 ? 11.062 12.07 1.98 1 97.94 103 LYS A N 1
ATOM 774 C CA . LYS A 1 103 ? 12.086 11.594 1.054 1 97.94 103 LYS A CA 1
ATOM 775 C C . LYS A 1 103 ? 13.336 11.141 1.801 1 97.94 103 LYS A C 1
ATOM 777 O O . LYS A 1 103 ? 13.883 10.078 1.523 1 97.94 103 LYS A O 1
ATOM 782 N N . THR A 1 104 ? 13.836 11.953 2.688 1 97 104 THR A N 1
ATOM 783 C CA . THR A 1 104 ? 15.016 11.625 3.482 1 97 104 THR A CA 1
ATOM 784 C C . THR A 1 104 ? 14.82 10.305 4.227 1 97 104 THR A C 1
ATOM 786 O O . THR A 1 104 ? 15.711 9.453 4.242 1 97 104 THR A O 1
ATOM 789 N N . TYR A 1 105 ? 13.672 10.141 4.789 1 97.69 105 TYR A N 1
ATOM 790 C CA . TYR A 1 105 ? 13.359 8.898 5.484 1 97.69 105 TYR A CA 1
ATOM 791 C C . TYR A 1 105 ? 13.359 7.715 4.52 1 97.69 105 TYR A C 1
ATOM 793 O O . TYR A 1 105 ? 13.898 6.648 4.836 1 97.69 105 TYR A O 1
ATOM 801 N N . ALA A 1 106 ? 12.656 7.871 3.391 1 97.62 106 ALA A N 1
ATOM 802 C CA . ALA A 1 106 ? 12.578 6.82 2.383 1 97.62 106 ALA A CA 1
ATOM 803 C C . ALA A 1 106 ? 13.969 6.355 1.964 1 97.62 106 ALA A C 1
ATOM 805 O O . ALA A 1 106 ? 14.219 5.152 1.835 1 97.62 106 ALA A O 1
ATOM 806 N N . LEU A 1 107 ? 14.859 7.27 1.787 1 96.19 107 LEU A N 1
ATOM 807 C CA . LEU A 1 107 ? 16.234 6.957 1.403 1 96.19 107 LEU A CA 1
ATOM 808 C C . LEU A 1 107 ? 16.938 6.184 2.508 1 96.19 107 LEU A C 1
ATOM 810 O O . LEU A 1 107 ? 17.625 5.195 2.238 1 96.19 107 LEU A O 1
ATOM 814 N N . LYS A 1 108 ? 16.766 6.586 3.703 1 95.25 108 LYS A N 1
ATOM 815 C CA . LYS A 1 108 ? 17.406 5.957 4.852 1 95.25 108 LYS A CA 1
ATOM 816 C C . LYS A 1 108 ? 16.953 4.512 5.02 1 95.25 108 LYS A C 1
ATOM 818 O O . LYS A 1 108 ? 17.734 3.65 5.441 1 95.25 108 LYS A O 1
ATOM 823 N N . THR A 1 109 ? 15.711 4.234 4.664 1 93.56 109 THR A N 1
ATOM 824 C CA . THR A 1 109 ? 15.133 2.908 4.867 1 93.56 109 THR A CA 1
ATOM 825 C C . THR A 1 109 ? 15.234 2.072 3.594 1 93.56 109 THR A C 1
ATOM 827 O O . THR A 1 109 ? 14.664 0.985 3.51 1 93.56 109 THR A O 1
ATOM 830 N N . CYS A 1 110 ? 15.773 2.611 2.512 1 92.44 110 CYS A N 1
ATOM 831 C CA . CYS A 1 110 ? 16 1.927 1.243 1 92.44 110 CYS A CA 1
ATOM 832 C C . CYS A 1 110 ? 14.688 1.538 0.589 1 92.44 110 CYS A C 1
ATOM 834 O O . CYS A 1 110 ? 14.555 0.44 0.044 1 92.44 110 CYS A O 1
ATOM 836 N N . ALA A 1 111 ? 13.688 2.385 0.8 1 96 111 ALA A N 1
ATOM 837 C CA . ALA A 1 111 ? 12.438 2.209 0.064 1 96 111 ALA A CA 1
ATOM 838 C C . ALA A 1 111 ? 12.672 2.297 -1.441 1 96 111 ALA A C 1
ATOM 840 O O . ALA A 1 111 ? 13.562 3.016 -1.897 1 96 111 ALA A O 1
ATOM 841 N N . THR A 1 112 ? 11.82 1.602 -2.201 1 94.31 112 THR A N 1
ATOM 842 C CA . THR A 1 112 ? 12.008 1.573 -3.648 1 94.31 112 THR A CA 1
ATOM 843 C C . THR A 1 112 ? 11.266 2.734 -4.309 1 94.31 112 THR A C 1
ATOM 845 O O . THR A 1 112 ? 11.555 3.088 -5.453 1 94.31 112 THR A O 1
ATOM 848 N N . ARG A 1 113 ? 10.328 3.275 -3.588 1 95.62 113 ARG A N 1
ATOM 849 C CA . ARG A 1 113 ? 9.492 4.34 -4.133 1 95.62 113 ARG A CA 1
ATOM 850 C C . ARG A 1 113 ? 8.891 5.188 -3.016 1 95.62 113 ARG A C 1
ATOM 852 O O . ARG A 1 113 ? 8.648 4.691 -1.913 1 95.62 113 ARG A O 1
ATOM 859 N N . LEU A 1 114 ? 8.711 6.426 -3.26 1 98.12 114 LEU A N 1
ATOM 860 C CA . LEU A 1 114 ? 7.93 7.352 -2.447 1 98.12 114 LEU A CA 1
ATOM 861 C C . LEU A 1 114 ? 6.879 8.07 -3.293 1 98.12 114 LEU A C 1
ATOM 863 O O . LEU A 1 114 ? 7.211 8.719 -4.285 1 98.12 114 LEU A O 1
ATOM 867 N N . THR A 1 115 ? 5.656 7.875 -2.916 1 98.06 115 THR A N 1
ATOM 868 C CA . THR A 1 115 ? 4.578 8.453 -3.713 1 98.06 115 THR A CA 1
ATOM 869 C C . THR A 1 115 ? 3.654 9.297 -2.844 1 98.06 115 THR A C 1
ATOM 871 O O . THR A 1 115 ? 3.711 9.227 -1.614 1 98.06 115 THR A O 1
ATOM 874 N N . ILE A 1 116 ? 2.908 10.141 -3.48 1 98.12 116 ILE A N 1
ATOM 875 C CA . ILE A 1 116 ? 1.807 10.891 -2.887 1 98.12 116 ILE A CA 1
ATOM 876 C C . ILE A 1 116 ? 0.685 11.062 -3.908 1 98.12 116 ILE A C 1
ATOM 878 O O . ILE A 1 116 ? 0.943 11.188 -5.109 1 98.12 116 ILE A O 1
ATOM 882 N N . GLY A 1 117 ? -0.509 11.008 -3.43 1 96.38 117 GLY A N 1
ATOM 883 C CA . GLY A 1 117 ? -1.669 11.242 -4.277 1 96.38 117 GLY A CA 1
ATOM 884 C C . GLY A 1 117 ? -2.66 12.219 -3.68 1 96.38 117 GLY A C 1
ATOM 885 O O . GLY A 1 117 ? -2.459 12.719 -2.57 1 96.38 117 GLY A O 1
ATOM 886 N N . THR A 1 118 ? -3.641 12.555 -4.449 1 94.44 118 THR A N 1
ATOM 887 C CA . THR A 1 118 ? -4.703 13.445 -3.99 1 94.44 118 THR A CA 1
ATOM 888 C C . THR A 1 118 ? -5.98 13.227 -4.801 1 94.44 118 THR A C 1
ATOM 890 O O . THR A 1 118 ? -5.953 12.57 -5.848 1 94.44 118 THR A O 1
ATOM 893 N N . SER A 1 119 ? -7.047 13.742 -4.305 1 91.81 119 SER A N 1
ATOM 894 C CA . SER A 1 119 ? -8.32 13.672 -5.02 1 91.81 119 SER A CA 1
ATOM 895 C C . SER A 1 119 ? -8.25 14.438 -6.34 1 91.81 119 SER A C 1
ATOM 897 O O . SER A 1 119 ? -7.613 15.492 -6.426 1 91.81 119 SER A O 1
ATOM 899 N N . PRO A 1 120 ? -8.977 13.945 -7.355 1 92.5 120 PRO A N 1
ATOM 900 C CA . PRO A 1 120 ? -8.992 14.672 -8.625 1 92.5 120 PRO A CA 1
ATOM 901 C C . PRO A 1 120 ? -9.617 16.062 -8.492 1 92.5 120 PRO A C 1
ATOM 903 O O . PRO A 1 120 ? -9.375 16.938 -9.336 1 92.5 120 PRO A O 1
ATOM 906 N N . ASP A 1 121 ? -10.367 16.297 -7.457 1 92.12 121 ASP A N 1
ATOM 907 C CA . ASP A 1 121 ? -11.047 17.578 -7.277 1 92.12 121 ASP A CA 1
ATOM 908 C C . ASP A 1 121 ? -10.227 18.516 -6.402 1 92.12 121 ASP A C 1
ATOM 910 O O . ASP A 1 121 ? -10.594 19.672 -6.211 1 92.12 121 ASP A O 1
ATOM 914 N N . ASN A 1 122 ? -9.141 18 -5.84 1 92.69 122 ASN A N 1
ATOM 915 C CA . ASN A 1 122 ? -8.258 18.844 -5.023 1 92.69 122 ASN A CA 1
ATOM 916 C C . ASN A 1 122 ? -7.25 19.594 -5.883 1 92.69 122 ASN A C 1
ATOM 918 O O . ASN A 1 122 ? -6.051 19.312 -5.832 1 92.69 122 ASN A O 1
ATOM 922 N N . HIS A 1 123 ? -7.688 20.625 -6.504 1 94.25 123 HIS A N 1
ATOM 923 C CA . HIS A 1 123 ? -6.895 21.359 -7.488 1 94.25 123 HIS A CA 1
ATOM 924 C C . HIS A 1 123 ? -5.723 22.062 -6.828 1 94.25 123 HIS A C 1
ATOM 926 O O . HIS A 1 123 ? -4.652 22.203 -7.43 1 94.25 123 HIS A O 1
ATOM 932 N N . SER A 1 124 ? -5.973 22.516 -5.637 1 92.25 124 SER A N 1
ATOM 933 C CA . SER A 1 124 ? -4.906 23.203 -4.918 1 92.25 124 SER A CA 1
ATOM 934 C C . SER A 1 124 ? -3.723 22.266 -4.664 1 92.25 124 SER A C 1
ATOM 936 O O . SER A 1 124 ? -2.574 22.641 -4.918 1 92.25 124 SER A O 1
ATOM 938 N N . ALA A 1 125 ? -3.961 21.047 -4.176 1 93.62 125 ALA A N 1
ATOM 939 C CA . ALA A 1 125 ? -2.9 20.062 -3.93 1 93.62 125 ALA A CA 1
ATOM 940 C C . ALA A 1 125 ? -2.205 19.672 -5.23 1 93.62 125 ALA A C 1
ATOM 942 O O . ALA A 1 125 ? -0.977 19.578 -5.281 1 93.62 125 ALA A O 1
ATOM 943 N N . ILE A 1 126 ? -2.986 19.484 -6.25 1 95.31 126 ILE A N 1
ATOM 944 C CA . ILE A 1 126 ? -2.453 19.094 -7.551 1 95.31 126 ILE A CA 1
ATOM 945 C C . ILE A 1 126 ? -1.461 20.141 -8.039 1 95.31 126 ILE A C 1
ATOM 947 O O . ILE A 1 126 ? -0.342 19.812 -8.438 1 95.31 126 ILE A O 1
ATOM 951 N N . THR A 1 127 ? -1.871 21.391 -7.992 1 95 127 THR A N 1
ATOM 952 C CA . THR A 1 127 ? -1.02 22.5 -8.406 1 95 127 THR A CA 1
ATOM 953 C C . THR A 1 127 ? 0.251 22.562 -7.566 1 95 127 THR A C 1
ATOM 955 O O . THR A 1 127 ? 1.35 22.719 -8.102 1 95 127 THR A O 1
ATOM 958 N N . ALA A 1 128 ? 0.073 22.406 -6.281 1 94.5 128 ALA A N 1
ATOM 959 C CA . ALA A 1 128 ? 1.215 22.438 -5.371 1 94.5 128 ALA A CA 1
ATOM 960 C C . ALA A 1 128 ? 2.207 21.328 -5.695 1 94.5 128 ALA A C 1
ATOM 962 O O . ALA A 1 128 ? 3.418 21.547 -5.738 1 94.5 128 ALA A O 1
ATOM 963 N N . TYR A 1 129 ? 1.666 20.078 -5.914 1 96.62 129 TYR A N 1
ATOM 964 C CA . TYR A 1 129 ? 2.535 18.938 -6.184 1 96.62 129 TYR A CA 1
ATOM 965 C C . TYR A 1 129 ? 3.25 19.094 -7.52 1 96.62 129 TYR A C 1
ATOM 967 O O . TYR A 1 129 ? 4.434 18.781 -7.641 1 96.62 129 TYR A O 1
ATOM 975 N N . ARG A 1 130 ? 2.562 19.594 -8.453 1 95.62 130 ARG A N 1
ATOM 976 C CA . ARG A 1 130 ? 3.158 19.812 -9.773 1 95.62 130 ARG A CA 1
ATOM 977 C C . ARG A 1 130 ? 4.27 20.859 -9.711 1 95.62 130 ARG A C 1
ATOM 979 O O . ARG A 1 130 ? 5.191 20.828 -10.523 1 95.62 130 ARG A O 1
ATOM 986 N N . ALA A 1 131 ? 4.215 21.75 -8.75 1 94.56 131 ALA A N 1
ATOM 987 C CA . ALA A 1 131 ? 5.191 22.812 -8.602 1 94.56 131 ALA A CA 1
ATOM 988 C C . ALA A 1 131 ? 6.461 22.312 -7.922 1 94.56 131 ALA A C 1
ATOM 990 O O . ALA A 1 131 ? 7.484 23 -7.914 1 94.56 131 ALA A O 1
ATOM 991 N N . ILE A 1 132 ? 6.379 21.188 -7.277 1 94.31 132 ILE A N 1
ATOM 992 C CA . ILE A 1 132 ? 7.539 20.609 -6.621 1 94.31 132 ILE A CA 1
ATOM 993 C C . ILE A 1 132 ? 8.359 19.812 -7.633 1 94.31 132 ILE A C 1
ATOM 995 O O . ILE A 1 132 ? 7.902 18.781 -8.141 1 94.31 132 ILE A O 1
ATOM 999 N N . SER A 1 133 ? 9.523 20.203 -7.926 1 93.81 133 SER A N 1
ATOM 1000 C CA . SER A 1 133 ? 10.344 19.656 -9 1 93.81 133 SER A CA 1
ATOM 1001 C C . SER A 1 133 ? 10.688 18.203 -8.75 1 93.81 133 SER A C 1
ATOM 1003 O O . SER A 1 133 ? 10.859 17.422 -9.695 1 93.81 133 SER A O 1
ATOM 1005 N N . GLU A 1 134 ? 10.75 17.844 -7.523 1 93.88 134 GLU A N 1
ATOM 1006 C CA . GLU A 1 134 ? 11.117 16.484 -7.176 1 93.88 134 GLU A CA 1
ATOM 1007 C C . GLU A 1 134 ? 9.969 15.516 -7.445 1 93.88 134 GLU A C 1
ATOM 1009 O O . GLU A 1 134 ? 10.18 1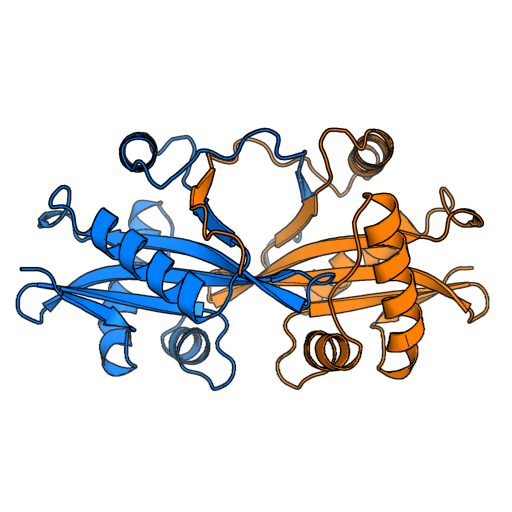4.297 -7.527 1 93.88 134 GLU A O 1
ATOM 1014 N N . LEU A 1 135 ? 8.789 15.977 -7.492 1 96.56 135 LEU A N 1
ATOM 1015 C CA . LEU A 1 135 ? 7.609 15.148 -7.723 1 96.56 135 LEU A CA 1
ATOM 1016 C C . LEU A 1 135 ? 7.297 15.047 -9.211 1 96.56 135 LEU A C 1
ATOM 1018 O O . LEU A 1 135 ? 7.152 16.062 -9.891 1 96.56 135 LEU A O 1
ATOM 1022 N N . LYS A 1 136 ? 7.293 13.828 -9.664 1 96.12 136 LYS A N 1
ATOM 1023 C CA . LYS A 1 136 ? 6.891 13.57 -11.039 1 96.12 136 LYS A CA 1
ATOM 1024 C C . LYS A 1 136 ? 5.551 12.844 -11.102 1 96.12 136 LYS A C 1
ATOM 1026 O O . LYS A 1 136 ? 5.359 11.828 -10.43 1 96.12 136 LYS A O 1
ATOM 1031 N N . GLU A 1 137 ? 4.66 13.375 -11.844 1 95.94 137 GLU A N 1
ATOM 1032 C CA . GLU A 1 137 ? 3.361 12.727 -11.977 1 95.94 137 GLU A CA 1
ATOM 1033 C C . GLU A 1 137 ? 3.496 11.352 -12.625 1 95.94 137 GLU A C 1
ATOM 1035 O O . GLU A 1 137 ? 4.199 11.203 -13.625 1 95.94 137 GLU A O 1
ATOM 1040 N N . ILE A 1 138 ? 2.996 10.359 -12.008 1 92.25 138 ILE A N 1
ATOM 1041 C CA . ILE A 1 138 ? 3.08 8.992 -12.516 1 92.25 138 ILE A CA 1
ATOM 1042 C C . ILE A 1 138 ? 2.207 8.852 -13.766 1 92.25 138 ILE A C 1
ATOM 1044 O O . ILE A 1 138 ? 1.021 9.188 -13.734 1 92.25 138 ILE A O 1
ATOM 1048 N N . SER A 1 139 ? 2.836 8.469 -14.797 1 85.31 139 SER A N 1
ATOM 1049 C CA . SER A 1 139 ? 2.176 8.188 -16.078 1 85.31 139 SER A CA 1
ATOM 1050 C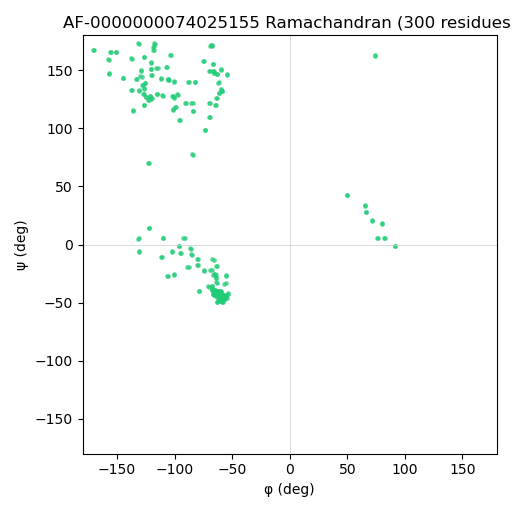 C . SER A 1 139 ? 2.289 6.715 -16.438 1 85.31 139 SER A C 1
ATOM 1052 O O . SER A 1 139 ? 3.201 6.02 -15.984 1 85.31 139 SER A O 1
ATOM 1054 N N . GLY A 1 140 ? 1.328 6.184 -17.188 1 79.12 140 GLY A N 1
ATOM 1055 C CA . GLY A 1 140 ? 1.458 4.848 -17.75 1 79.12 140 GLY A CA 1
ATOM 1056 C C . GLY A 1 140 ? 1.097 3.752 -16.766 1 79.12 140 GLY A C 1
ATOM 1057 O O . GLY A 1 140 ? 1.431 2.584 -16.984 1 79.12 140 GLY A O 1
ATOM 1058 N N . ALA A 1 141 ? 0.601 4.242 -15.594 1 81.12 141 ALA A N 1
ATOM 1059 C CA . ALA A 1 141 ? 0.117 3.209 -14.688 1 81.12 141 ALA A CA 1
ATOM 1060 C C . ALA A 1 141 ? -1 2.389 -15.328 1 81.12 141 ALA A C 1
ATOM 1062 O O . ALA A 1 141 ? -1.827 2.928 -16.062 1 81.12 141 ALA A O 1
ATOM 1063 N N . GLY A 1 142 ? -0.965 1.101 -15.242 1 86.94 142 GLY A N 1
ATOM 1064 C CA . GLY A 1 142 ? -2.021 0.247 -15.758 1 86.94 142 GLY A CA 1
ATOM 1065 C C . GLY A 1 142 ? -3.312 0.351 -14.969 1 86.94 142 GLY A C 1
ATOM 1066 O O . GLY A 1 142 ? -3.373 1.051 -13.961 1 86.94 142 GLY A O 1
ATOM 1067 N N . PRO A 1 143 ? -4.355 -0.271 -15.523 1 93.31 143 PRO A N 1
ATOM 1068 C CA . PRO A 1 143 ? -5.645 -0.209 -14.828 1 93.31 143 PRO A CA 1
ATOM 1069 C C . PRO A 1 143 ? -5.633 -0.952 -13.492 1 93.31 143 PRO A C 1
ATOM 1071 O O . PRO A 1 143 ? -4.863 -1.899 -13.312 1 93.31 143 PRO A O 1
ATOM 1074 N N . ARG A 1 144 ? -6.406 -0.483 -12.609 1 95.75 144 ARG A N 1
ATOM 1075 C CA . ARG A 1 144 ? -6.637 -1.142 -11.328 1 95.75 144 ARG A CA 1
ATOM 1076 C C . ARG A 1 144 ? -8.109 -1.476 -11.133 1 95.75 144 ARG A C 1
ATOM 1078 O O . ARG A 1 144 ? -8.984 -0.798 -11.688 1 95.75 144 ARG A O 1
ATOM 1085 N N . PHE A 1 145 ? -8.367 -2.531 -10.383 1 97.94 145 PHE A N 1
ATOM 1086 C CA . PHE A 1 145 ? -9.703 -3.043 -10.102 1 97.94 145 PHE A CA 1
ATOM 1087 C C . PHE A 1 145 ? -9.898 -3.246 -8.602 1 97.94 145 PHE A C 1
ATOM 1089 O O . PHE A 1 145 ? -8.938 -3.516 -7.879 1 97.94 145 PHE A O 1
ATOM 1096 N N . GLN A 1 146 ? -11.133 -3.1 -8.164 1 97.38 146 GLN A N 1
ATOM 1097 C CA . GLN A 1 146 ? -11.445 -3.279 -6.75 1 97.38 146 GLN A CA 1
ATOM 1098 C C . GLN A 1 146 ? -12.633 -4.219 -6.562 1 97.38 146 GLN A C 1
ATOM 1100 O O . GLN A 1 146 ? -13.508 -4.305 -7.43 1 97.38 146 GLN A O 1
ATOM 1105 N N . ILE A 1 147 ? -12.609 -4.969 -5.551 1 96.31 147 ILE A N 1
ATOM 1106 C CA . ILE A 1 147 ? -13.758 -5.77 -5.125 1 96.31 147 ILE A CA 1
ATOM 1107 C C . ILE A 1 147 ? -14.508 -5.039 -4.012 1 96.31 147 ILE A C 1
ATOM 1109 O O . ILE A 1 147 ? -13.898 -4.566 -3.053 1 96.31 147 ILE A O 1
ATOM 1113 N N . ASP A 1 148 ? -15.766 -4.926 -4.199 1 88.62 148 ASP A N 1
ATOM 1114 C CA . ASP A 1 148 ? -16.609 -4.375 -3.139 1 88.62 148 ASP A CA 1
ATOM 1115 C C . ASP A 1 148 ? -16.719 -5.344 -1.963 1 88.62 148 ASP A C 1
ATOM 1117 O O . ASP A 1 148 ? -17.297 -6.426 -2.092 1 88.62 148 ASP A O 1
ATOM 1121 N N . LEU A 1 149 ? -16.125 -5.039 -0.836 1 92.88 149 LEU A N 1
ATOM 1122 C CA . LEU A 1 149 ? -16.109 -5.922 0.327 1 92.88 149 LEU A CA 1
ATOM 1123 C C . LEU A 1 149 ? -17.359 -5.715 1.175 1 92.88 149 LEU A C 1
ATOM 1125 O O . LEU A 1 149 ? -17.625 -6.492 2.098 1 92.88 149 LEU A O 1
ATOM 1129 N N . GLY A 1 150 ? -18.047 -4.816 0.736 1 79.62 150 GLY A N 1
ATOM 1130 C CA . GLY A 1 150 ? -19.234 -4.508 1.508 1 79.62 150 GLY A CA 1
ATOM 1131 C C . GLY A 1 150 ? -18.938 -3.762 2.793 1 79.62 150 GLY A C 1
ATOM 1132 O O . GLY A 1 150 ? -17.781 -3.533 3.131 1 79.62 150 GLY A O 1
ATOM 1133 N N . LYS A 1 151 ? -19.953 -3.092 3.451 1 64.62 151 LYS A N 1
ATOM 1134 C CA . LYS A 1 151 ? -19.828 -2.432 4.746 1 64.62 151 LYS A CA 1
ATOM 1135 C C . LYS A 1 151 ? -19.531 -3.439 5.855 1 64.62 151 LYS A C 1
ATOM 1137 O O . LYS A 1 151 ? -20.141 -4.504 5.91 1 64.62 151 LYS A O 1
ATOM 1142 N N . PRO A 1 152 ? -18.25 -3.25 6.613 1 56.69 152 PRO A N 1
ATOM 1143 C CA . PRO A 1 152 ? -18.078 -4.191 7.719 1 56.69 152 PRO A CA 1
ATOM 1144 C C . PRO A 1 152 ? -19.328 -4.309 8.594 1 56.69 152 PRO A C 1
ATOM 1146 O O . PRO A 1 152 ? -20.125 -3.373 8.656 1 56.69 152 PRO A O 1
ATOM 1149 N N . MET B 1 1 ? -9.352 -31.172 -9.57 1 80.12 1 MET B N 1
ATOM 1150 C CA . MET B 1 1 ? -9.891 -30.047 -8.797 1 80.12 1 MET B CA 1
ATOM 1151 C C . MET B 1 1 ? -8.773 -29.281 -8.102 1 80.12 1 MET B C 1
ATOM 1153 O O . MET B 1 1 ? -7.82 -29.875 -7.598 1 80.12 1 MET B O 1
ATOM 1157 N N . THR B 1 2 ? -8.531 -27.984 -8.305 1 89.88 2 THR B N 1
ATOM 1158 C CA . THR B 1 2 ? -7.469 -27.188 -7.703 1 89.88 2 THR B CA 1
ATOM 1159 C C . THR B 1 2 ? -7.902 -26.641 -6.344 1 89.88 2 THR B C 1
ATOM 1161 O O . THR B 1 2 ? -9.016 -26.125 -6.199 1 89.88 2 THR B O 1
ATOM 1164 N N . ASP B 1 3 ? -7.129 -26.984 -5.324 1 96.12 3 ASP B N 1
ATOM 1165 C CA . ASP B 1 3 ? -7.355 -26.5 -3.967 1 96.12 3 ASP B CA 1
ATOM 1166 C C . ASP B 1 3 ? -6.633 -25.172 -3.732 1 96.12 3 ASP B C 1
ATOM 1168 O O . ASP B 1 3 ? -5.492 -25 -4.168 1 96.12 3 ASP B O 1
ATOM 1172 N N . ILE B 1 4 ? -7.32 -24.25 -3.01 1 98 4 ILE B N 1
ATOM 1173 C CA . ILE B 1 4 ? -6.711 -22.984 -2.65 1 98 4 ILE B CA 1
ATOM 1174 C C . ILE B 1 4 ? -6.668 -22.844 -1.131 1 98 4 ILE B C 1
ATOM 1176 O O . ILE B 1 4 ? -7.695 -22.984 -0.46 1 98 4 ILE B O 1
ATOM 1180 N N . ASP B 1 5 ? -5.543 -22.594 -0.579 1 97.38 5 ASP B N 1
ATOM 1181 C CA . ASP B 1 5 ? -5.355 -22.453 0.862 1 97.38 5 ASP B CA 1
ATOM 1182 C C . ASP B 1 5 ? -4.434 -21.281 1.187 1 97.38 5 ASP B C 1
ATOM 1184 O O . ASP B 1 5 ? -3.715 -20.781 0.313 1 97.38 5 ASP B O 1
ATOM 1188 N N . LEU B 1 6 ? -4.555 -20.828 2.486 1 98.25 6 LEU B N 1
ATOM 1189 C CA . LEU B 1 6 ? -3.441 -20.031 2.99 1 98.25 6 LEU B CA 1
ATOM 1190 C C . LEU B 1 6 ? -2.141 -20.812 2.945 1 98.25 6 LEU B C 1
ATOM 1192 O O . LEU B 1 6 ? -2.111 -21.984 3.316 1 98.25 6 LEU B O 1
ATOM 1196 N N . ALA B 1 7 ? -1.114 -20.203 2.432 1 98.69 7 ALA B N 1
ATOM 1197 C CA . ALA B 1 7 ? 0.182 -20.875 2.355 1 98.69 7 ALA B CA 1
ATOM 1198 C C . ALA B 1 7 ? 0.758 -21.109 3.748 1 98.69 7 ALA B C 1
ATOM 1200 O O . ALA B 1 7 ? 0.382 -20.438 4.707 1 98.69 7 ALA B O 1
ATOM 1201 N N . THR B 1 8 ? 1.605 -22.094 3.854 1 98.12 8 THR B N 1
ATOM 1202 C CA . THR B 1 8 ? 2.408 -22.375 5.039 1 98.12 8 THR B CA 1
ATOM 1203 C C . THR B 1 8 ? 3.896 -22.266 4.723 1 98.12 8 THR B C 1
ATOM 1205 O O . THR B 1 8 ? 4.281 -22.156 3.555 1 98.12 8 THR B O 1
ATOM 1208 N N . PRO B 1 9 ? 4.684 -22.25 5.734 1 98.19 9 PRO B N 1
ATOM 1209 C CA . PRO B 1 9 ? 6.121 -22.172 5.469 1 98.19 9 PRO B CA 1
ATOM 1210 C C . PRO B 1 9 ? 6.617 -23.281 4.551 1 98.19 9 PRO B C 1
ATOM 1212 O O . PRO B 1 9 ? 7.57 -23.094 3.793 1 98.19 9 PRO B O 1
ATOM 1215 N N . GLN B 1 10 ? 5.988 -24.391 4.531 1 98 10 GLN B N 1
ATOM 1216 C CA . GLN B 1 10 ? 6.383 -25.516 3.686 1 98 10 GLN B CA 1
ATOM 1217 C C . GLN B 1 10 ? 6.168 -25.188 2.209 1 98 10 GLN B C 1
ATOM 1219 O O . GLN B 1 10 ? 6.758 -25.828 1.337 1 98 10 GLN B O 1
ATOM 1224 N N . ASP B 1 11 ? 5.328 -24.266 1.923 1 98.5 11 ASP B N 1
ATOM 1225 C CA . ASP B 1 11 ? 5.008 -23.891 0.547 1 98.5 11 ASP B CA 1
ATOM 1226 C C . ASP B 1 11 ? 6.004 -22.875 0.008 1 98.5 11 ASP B C 1
ATOM 1228 O O . ASP B 1 11 ? 6.008 -22.562 -1.187 1 98.5 11 ASP B O 1
ATOM 1232 N N . LEU B 1 12 ? 6.855 -22.344 0.842 1 98.62 12 LEU B N 1
ATOM 1233 C CA . LEU B 1 12 ? 7.664 -21.172 0.541 1 98.62 12 LEU B CA 1
ATOM 1234 C C . LEU B 1 12 ? 8.602 -21.438 -0.633 1 98.62 12 LEU B C 1
ATOM 1236 O O . LEU B 1 12 ? 8.742 -20.594 -1.524 1 98.62 12 LEU B O 1
ATOM 1240 N N . PRO B 1 13 ? 9.273 -22.594 -0.729 1 98.56 13 PRO B N 1
ATOM 1241 C CA . PRO B 1 13 ? 10.148 -22.812 -1.884 1 98.56 13 PRO B CA 1
ATOM 1242 C C . PRO B 1 13 ? 9.398 -22.75 -3.213 1 98.56 13 PRO B C 1
ATOM 1244 O O . PRO B 1 13 ? 9.898 -22.156 -4.176 1 98.56 13 PRO B O 1
ATOM 1247 N N . ALA B 1 14 ? 8.234 -23.312 -3.271 1 98.69 14 ALA B N 1
ATOM 1248 C CA . ALA B 1 14 ? 7.434 -23.281 -4.496 1 98.69 14 ALA B CA 1
ATOM 1249 C C . ALA B 1 14 ? 6.996 -21.844 -4.816 1 98.69 14 ALA B C 1
ATOM 1251 O O . ALA B 1 14 ? 7.016 -21.438 -5.98 1 98.69 14 ALA B O 1
ATOM 1252 N N . ILE B 1 15 ? 6.578 -21.109 -3.809 1 98.75 15 ILE B N 1
ATOM 1253 C CA . ILE B 1 15 ? 6.164 -19.719 -3.98 1 98.75 15 ILE B CA 1
ATOM 1254 C C . ILE B 1 15 ? 7.344 -18.891 -4.484 1 98.75 15 ILE B C 1
ATOM 1256 O O . ILE B 1 15 ? 7.191 -18.078 -5.398 1 98.75 15 ILE B O 1
ATOM 1260 N N . TYR B 1 16 ? 8.508 -19.125 -3.887 1 98.81 16 TYR B N 1
ATOM 1261 C CA . TYR B 1 16 ? 9.711 -18.438 -4.328 1 98.81 16 TYR B CA 1
ATOM 1262 C C . TYR B 1 16 ? 9.977 -18.703 -5.805 1 98.81 16 TYR B C 1
ATOM 1264 O O . TYR B 1 16 ? 10.273 -17.766 -6.562 1 98.81 16 TYR B O 1
ATOM 1272 N N . GLU B 1 17 ? 9.898 -19.922 -6.223 1 98.56 17 GLU B N 1
ATOM 1273 C CA . GLU B 1 17 ? 10.117 -20.266 -7.625 1 98.56 17 GLU B CA 1
ATOM 1274 C C . GLU B 1 17 ? 9.109 -19.562 -8.531 1 98.56 17 GLU B C 1
ATOM 1276 O O . GLU B 1 17 ? 9.469 -19.094 -9.617 1 98.56 17 GLU B O 1
ATOM 1281 N N . MET B 1 18 ? 7.879 -19.484 -8.133 1 98.69 18 MET B N 1
ATOM 1282 C CA . MET B 1 18 ? 6.852 -18.844 -8.93 1 98.69 18 MET B CA 1
ATOM 1283 C C . MET B 1 18 ? 7.066 -17.328 -8.969 1 98.69 18 MET B C 1
ATOM 1285 O O . MET B 1 18 ? 6.797 -16.672 -9.977 1 98.69 18 MET B O 1
ATOM 1289 N N . ILE B 1 19 ? 7.539 -16.734 -7.824 1 98.75 19 ILE B N 1
ATOM 1290 C CA . ILE B 1 19 ? 7.902 -15.328 -7.82 1 98.75 19 ILE B CA 1
ATOM 1291 C C . ILE B 1 19 ? 9.008 -15.07 -8.836 1 98.75 19 ILE B C 1
ATOM 1293 O O . ILE B 1 19 ? 8.953 -14.102 -9.602 1 98.75 19 ILE B O 1
ATOM 1297 N N . CYS B 1 20 ? 9.992 -15.961 -8.867 1 98.38 20 CYS B N 1
ATOM 1298 C CA . CYS B 1 20 ? 11.086 -15.844 -9.836 1 98.38 20 CYS B CA 1
ATOM 1299 C C . CYS B 1 20 ? 10.562 -15.945 -11.266 1 98.38 20 CYS B C 1
ATOM 1301 O O . CYS B 1 20 ? 10.953 -15.164 -12.125 1 98.38 20 CYS B O 1
ATOM 1303 N N . ALA B 1 21 ? 9.703 -16.875 -11.508 1 97.81 21 ALA B N 1
ATOM 1304 C CA . ALA B 1 21 ? 9.125 -17.047 -12.836 1 97.81 21 ALA B CA 1
ATOM 1305 C C . ALA B 1 21 ? 8.32 -15.828 -13.258 1 97.81 21 ALA B C 1
ATOM 1307 O O . ALA B 1 21 ? 8.398 -15.391 -14.406 1 97.81 21 ALA B O 1
ATOM 1308 N N . LEU B 1 22 ? 7.527 -15.281 -12.336 1 97 22 LEU B N 1
ATOM 1309 C CA . LEU B 1 22 ? 6.742 -14.086 -12.602 1 97 22 LEU B CA 1
ATOM 1310 C C . LEU B 1 22 ? 7.652 -12.914 -12.961 1 97 22 LEU B C 1
ATOM 1312 O O . LEU B 1 22 ? 7.387 -12.188 -13.922 1 97 22 LEU B O 1
ATOM 1316 N N . SER B 1 23 ? 8.695 -12.695 -12.148 1 96.81 23 SER B N 1
ATOM 1317 C CA . SER B 1 23 ? 9.656 -11.633 -12.406 1 96.81 23 SER B CA 1
ATOM 1318 C C . SER B 1 23 ? 10.305 -11.789 -13.781 1 96.81 23 SER B C 1
ATOM 1320 O O . SER B 1 23 ? 10.438 -10.82 -14.523 1 96.81 23 SER B O 1
ATOM 1322 N N . ALA B 1 24 ? 10.672 -13 -14.133 1 94.94 24 ALA B N 1
ATOM 1323 C CA . ALA B 1 24 ? 11.289 -13.289 -15.422 1 94.94 24 ALA B CA 1
ATOM 1324 C C . ALA B 1 24 ? 10.344 -12.969 -16.562 1 94.94 24 ALA B C 1
ATOM 1326 O O . ALA B 1 24 ? 10.758 -12.461 -17.609 1 94.94 24 ALA B O 1
ATOM 1327 N N . PHE B 1 25 ? 9.086 -13.328 -16.375 1 90.69 25 PHE B N 1
ATOM 1328 C CA . PHE B 1 25 ? 8.055 -13.047 -17.359 1 90.69 25 PHE B CA 1
ATOM 1329 C C . PHE B 1 25 ? 8 -11.555 -17.688 1 90.69 25 PHE B C 1
ATOM 1331 O O . PHE B 1 25 ? 7.762 -11.164 -18.828 1 90.69 25 PHE B O 1
ATOM 1338 N N . HIS B 1 26 ? 8.273 -10.664 -16.75 1 90.38 26 HIS B N 1
ATOM 1339 C CA . HIS B 1 26 ? 8.242 -9.219 -16.922 1 90.38 26 HIS B CA 1
ATOM 1340 C C . HIS B 1 26 ? 9.609 -8.68 -17.312 1 90.38 26 HIS B C 1
ATOM 1342 O O . HIS B 1 26 ? 9.82 -7.461 -17.344 1 90.38 26 HIS B O 1
ATOM 1348 N N . GLY B 1 27 ? 10.555 -9.625 -17.547 1 90.94 27 GLY B N 1
ATOM 1349 C CA . GLY B 1 27 ? 11.883 -9.227 -17.969 1 90.94 27 GLY B CA 1
ATOM 1350 C C . GLY B 1 27 ? 12.766 -8.766 -16.828 1 90.94 27 GLY B C 1
ATOM 1351 O O . GLY B 1 27 ? 13.727 -8.031 -17.047 1 90.94 27 GLY B O 1
ATOM 1352 N N . ASP B 1 28 ? 12.391 -9.117 -15.617 1 93.38 28 ASP B N 1
ATOM 1353 C CA . ASP B 1 28 ? 13.125 -8.742 -14.422 1 93.38 28 ASP B CA 1
ATOM 1354 C C . ASP B 1 28 ? 13.664 -9.969 -13.688 1 93.38 28 ASP B C 1
ATOM 1356 O O . ASP B 1 28 ? 13.508 -11.094 -14.164 1 93.38 28 ASP B O 1
ATOM 1360 N N . GLU B 1 29 ? 14.453 -9.766 -12.688 1 95.88 29 GLU B N 1
ATOM 1361 C CA . GLU B 1 29 ? 14.93 -10.805 -11.781 1 95.88 29 GLU B CA 1
ATOM 1362 C C . GLU B 1 29 ? 14.531 -10.508 -10.336 1 95.88 29 GLU B C 1
ATOM 1364 O O . GLU B 1 29 ? 14.781 -9.406 -9.836 1 95.88 29 GLU B O 1
ATOM 1369 N N . ALA B 1 30 ? 13.906 -11.531 -9.742 1 97.19 30 ALA B N 1
ATOM 1370 C CA . ALA B 1 30 ? 13.555 -11.359 -8.336 1 97.19 30 ALA B CA 1
ATOM 1371 C C . ALA B 1 30 ? 14.805 -11.164 -7.48 1 97.19 30 ALA B C 1
ATOM 1373 O O . ALA B 1 30 ? 15.82 -11.828 -7.691 1 97.19 30 ALA B O 1
ATOM 1374 N N . GLN B 1 31 ? 14.727 -10.25 -6.52 1 97.25 31 GLN B N 1
ATOM 1375 C CA . GLN B 1 31 ? 15.867 -9.961 -5.652 1 97.25 31 GLN B CA 1
ATOM 1376 C C . GLN B 1 31 ? 15.602 -10.438 -4.227 1 97.25 31 GLN B C 1
ATOM 1378 O O . GLN B 1 31 ? 16.516 -10.492 -3.406 1 97.25 31 GLN B O 1
ATOM 1383 N N . VAL B 1 32 ? 14.445 -10.789 -3.988 1 97.88 32 VAL B N 1
ATOM 1384 C CA . VAL B 1 32 ? 14.039 -11.203 -2.648 1 97.88 32 VAL B CA 1
ATOM 1385 C C . VAL B 1 32 ? 14.68 -12.547 -2.307 1 97.88 32 VAL B C 1
ATOM 1387 O O . VAL B 1 32 ? 14.883 -13.391 -3.186 1 97.88 32 VAL B O 1
ATOM 1390 N N . THR B 1 33 ? 14.953 -12.773 -1.023 1 97.94 33 THR B N 1
ATOM 1391 C CA . THR B 1 33 ? 15.484 -14.047 -0.554 1 97.94 33 THR B CA 1
ATOM 1392 C C . THR B 1 33 ? 14.391 -14.875 0.12 1 97.94 33 THR B C 1
ATOM 1394 O O . THR B 1 33 ? 13.344 -14.336 0.49 1 97.94 33 THR B O 1
ATOM 1397 N N . LEU B 1 34 ? 14.688 -16.125 0.246 1 98.12 34 LEU B N 1
ATOM 1398 C CA . LEU B 1 34 ? 13.766 -17 0.96 1 98.12 34 LEU B CA 1
ATOM 1399 C C . LEU B 1 34 ? 13.57 -16.531 2.396 1 98.12 34 LEU B C 1
ATOM 1401 O O . LEU B 1 34 ? 12.461 -16.578 2.926 1 98.12 34 LEU B O 1
ATOM 1405 N N . ALA B 1 35 ? 14.594 -16.109 3.006 1 97.88 35 ALA B N 1
ATOM 1406 C CA . ALA B 1 35 ? 14.516 -15.625 4.383 1 97.88 35 ALA B CA 1
ATOM 1407 C C . ALA B 1 35 ? 13.617 -14.398 4.48 1 97.88 35 ALA B C 1
ATOM 1409 O O . ALA B 1 35 ? 12.805 -14.281 5.406 1 97.88 35 ALA B O 1
ATOM 1410 N N . GLN B 1 36 ? 13.781 -13.5 3.576 1 97.62 36 GLN B N 1
ATOM 1411 C CA . GLN B 1 36 ? 12.938 -12.312 3.541 1 97.62 36 GLN B CA 1
ATOM 1412 C C . GLN B 1 36 ? 11.469 -12.695 3.35 1 97.62 36 GLN B C 1
ATOM 1414 O O . GLN B 1 36 ? 10.586 -12.148 4.016 1 97.62 36 GLN B O 1
ATOM 1419 N N . LEU B 1 37 ? 11.258 -13.617 2.426 1 98.44 37 LEU B N 1
ATOM 1420 C CA . LEU B 1 37 ? 9.883 -14.039 2.166 1 98.44 37 LEU B CA 1
ATOM 1421 C C . LEU B 1 37 ? 9.281 -14.711 3.396 1 98.44 37 LEU B C 1
ATOM 1423 O O . LEU B 1 37 ? 8.094 -14.547 3.678 1 98.44 37 LEU B O 1
ATOM 1427 N N . ASP B 1 38 ? 10.062 -15.523 4.051 1 98.5 38 ASP B N 1
ATOM 1428 C CA . ASP B 1 38 ? 9.594 -16.141 5.297 1 98.5 38 ASP B CA 1
ATOM 1429 C C . ASP B 1 38 ? 9.148 -15.07 6.293 1 98.5 38 ASP B C 1
ATOM 1431 O O . ASP B 1 38 ? 8.094 -15.203 6.918 1 98.5 38 ASP B O 1
ATOM 1435 N N . ASP B 1 39 ? 9.914 -14.047 6.453 1 97 39 ASP B N 1
ATOM 1436 C CA . ASP B 1 39 ? 9.578 -12.945 7.348 1 97 39 ASP B CA 1
ATOM 1437 C C . ASP B 1 39 ? 8.32 -12.219 6.867 1 97 39 ASP B C 1
ATOM 1439 O O . ASP B 1 39 ? 7.434 -11.906 7.668 1 97 39 ASP B O 1
ATOM 1443 N N . ILE B 1 40 ? 8.25 -11.953 5.566 1 97.25 40 ILE B N 1
ATOM 1444 C CA . ILE B 1 40 ? 7.156 -11.203 4.973 1 97.25 40 ILE B CA 1
ATOM 1445 C C . ILE B 1 40 ? 5.836 -11.93 5.223 1 97.25 40 ILE B C 1
ATOM 1447 O O . ILE B 1 40 ? 4.832 -11.305 5.582 1 97.25 40 ILE B O 1
ATOM 1451 N N . PHE B 1 41 ? 5.879 -13.242 5.074 1 98.19 41 PHE B N 1
ATOM 1452 C CA . PHE B 1 41 ? 4.613 -13.969 5.043 1 98.19 41 PHE B CA 1
ATOM 1453 C C . PHE B 1 41 ? 4.332 -14.625 6.391 1 98.19 41 PHE B C 1
ATOM 1455 O O . PHE B 1 41 ? 3.176 -14.844 6.75 1 98.19 41 PHE B O 1
ATOM 1462 N N . PHE B 1 42 ? 5.367 -14.922 7.176 1 97.75 42 PHE B N 1
ATOM 1463 C CA . PHE B 1 42 ? 5.113 -15.867 8.258 1 97.75 42 PHE B CA 1
ATOM 1464 C C . PHE B 1 42 ? 5.676 -15.336 9.57 1 97.75 42 PHE B C 1
ATOM 1466 O O . PHE B 1 42 ? 5.676 -16.047 10.586 1 97.75 42 PHE B O 1
ATOM 1473 N N . SER B 1 43 ? 6.199 -14.125 9.625 1 95.06 43 SER B N 1
ATOM 1474 C CA . SER B 1 43 ? 6.598 -13.523 10.891 1 95.06 43 SER B CA 1
ATOM 1475 C C . SER B 1 43 ? 5.383 -13.219 11.766 1 95.06 43 SER B C 1
ATOM 1477 O O . SER B 1 43 ? 4.242 -13.312 11.305 1 95.06 43 SER B O 1
ATOM 1479 N N . PRO B 1 44 ? 5.465 -12.828 13.008 1 91.19 44 PRO B N 1
ATOM 1480 C CA . PRO B 1 44 ? 4.344 -12.492 13.891 1 91.19 44 PRO B CA 1
ATOM 1481 C C . PRO B 1 44 ? 3.582 -11.25 13.43 1 91.19 44 PRO B C 1
ATOM 1483 O O . PRO B 1 44 ? 2.42 -11.062 13.797 1 91.19 44 PRO B O 1
ATOM 1486 N N . ALA B 1 45 ? 4.203 -10.383 12.727 1 88.5 45 ALA B N 1
ATOM 1487 C CA . ALA B 1 45 ? 3.582 -9.203 12.133 1 88.5 45 ALA B CA 1
ATOM 1488 C C . ALA B 1 45 ? 3.791 -9.18 10.617 1 88.5 45 ALA B C 1
ATOM 1490 O O . ALA B 1 45 ? 4.559 -8.367 10.102 1 88.5 45 ALA B O 1
ATOM 1491 N N . PRO B 1 46 ? 3.158 -10.047 9.969 1 93.75 46 PRO B N 1
ATOM 1492 C CA . PRO B 1 46 ? 3.428 -10.195 8.539 1 93.75 46 PRO B CA 1
ATOM 1493 C C . PRO B 1 46 ? 3.018 -8.977 7.727 1 93.75 46 PRO B C 1
ATOM 1495 O O . PRO B 1 46 ? 2.021 -8.32 8.047 1 93.75 46 PRO B O 1
ATOM 1498 N N . MET B 1 47 ? 3.729 -8.727 6.699 1 93.62 47 MET B N 1
ATOM 1499 C CA . MET B 1 47 ? 3.469 -7.594 5.816 1 93.62 47 MET B CA 1
ATOM 1500 C C . MET B 1 47 ? 2.76 -8.047 4.543 1 93.62 47 MET B C 1
ATOM 1502 O O . MET B 1 47 ? 2.363 -7.223 3.721 1 93.62 47 MET B O 1
ATOM 1506 N N . GLY B 1 48 ? 2.629 -9.352 4.406 1 96.69 48 GLY B N 1
ATOM 1507 C CA . GLY B 1 48 ? 1.953 -9.961 3.271 1 96.69 48 GLY B CA 1
ATOM 1508 C C . GLY B 1 48 ? 1.309 -11.297 3.604 1 96.69 48 GLY B C 1
ATOM 1509 O O . GLY B 1 48 ? 1.536 -11.852 4.68 1 96.69 48 GLY B O 1
ATOM 1510 N N . ILE B 1 49 ? 0.494 -11.656 2.707 1 97.75 49 ILE B N 1
ATOM 1511 C CA . ILE B 1 49 ? -0.22 -12.93 2.773 1 97.75 49 ILE B CA 1
ATOM 1512 C C . ILE B 1 49 ? -0.029 -13.695 1.467 1 97.75 49 ILE B C 1
ATOM 1514 O O . ILE B 1 49 ? -0.092 -13.109 0.382 1 97.75 49 ILE B O 1
ATOM 1518 N N . ALA B 1 50 ? 0.216 -15 1.615 1 98.81 50 ALA B N 1
ATOM 1519 C CA . ALA B 1 50 ? 0.316 -15.836 0.422 1 98.81 50 ALA B CA 1
ATOM 1520 C C . ALA B 1 50 ? -0.805 -16.859 0.38 1 98.81 50 ALA B C 1
ATOM 1522 O O . ALA B 1 50 ? -1.067 -17.547 1.373 1 98.81 50 ALA B O 1
ATOM 1523 N N . LEU B 1 51 ? -1.46 -16.906 -0.711 1 98.88 51 LEU B N 1
ATOM 1524 C CA . LEU B 1 51 ? -2.391 -17.984 -1.05 1 98.88 51 LEU B CA 1
ATOM 1525 C C . LEU B 1 51 ? -1.781 -18.922 -2.082 1 98.88 51 LEU B C 1
ATOM 1527 O O . LEU B 1 51 ? -1.102 -18.484 -3.01 1 98.88 51 LEU B O 1
ATOM 1531 N N . ILE B 1 52 ? -2.035 -20.203 -1.942 1 98.81 52 ILE B N 1
ATOM 1532 C CA . ILE B 1 52 ? -1.412 -21.172 -2.828 1 98.81 52 ILE B CA 1
ATOM 1533 C C . ILE B 1 52 ? -2.486 -22.062 -3.461 1 98.81 52 ILE B C 1
ATOM 1535 O O . ILE B 1 52 ? -3.441 -22.453 -2.793 1 98.81 52 ILE B O 1
ATOM 1539 N N . ALA B 1 53 ? -2.377 -22.266 -4.73 1 98.75 53 ALA B N 1
ATOM 1540 C CA . ALA B 1 53 ? -3.215 -23.188 -5.488 1 98.75 53 ALA B CA 1
ATOM 1541 C C . ALA B 1 53 ? -2.473 -24.484 -5.773 1 98.75 53 ALA B C 1
ATOM 1543 O O . ALA B 1 53 ? -1.368 -24.469 -6.324 1 98.75 53 ALA B O 1
ATOM 1544 N N . LYS B 1 54 ? -3.078 -25.625 -5.449 1 98.38 54 LYS B N 1
ATOM 1545 C CA . LYS B 1 54 ? -2.455 -26.922 -5.656 1 98.38 54 LYS B CA 1
ATOM 1546 C C . LYS B 1 54 ? -3.348 -27.828 -6.492 1 98.38 54 LYS B C 1
ATOM 1548 O O . LYS B 1 54 ? -4.555 -27.922 -6.258 1 98.38 54 LYS B O 1
ATOM 1553 N N . HIS B 1 55 ? -2.773 -28.328 -7.52 1 96.75 55 HIS B N 1
ATOM 1554 C CA . HIS B 1 55 ? -3.383 -29.391 -8.32 1 96.75 55 HIS B CA 1
ATOM 1555 C C . HIS B 1 55 ? -2.775 -30.75 -7.984 1 96.75 55 HIS B C 1
ATOM 1557 O O . HIS B 1 55 ? -1.587 -30.984 -8.219 1 96.75 55 HIS B O 1
ATOM 1563 N N . HIS B 1 56 ? -3.557 -31.688 -7.449 1 94.5 56 HIS B N 1
ATOM 1564 C CA . HIS B 1 56 ? -3.057 -32.9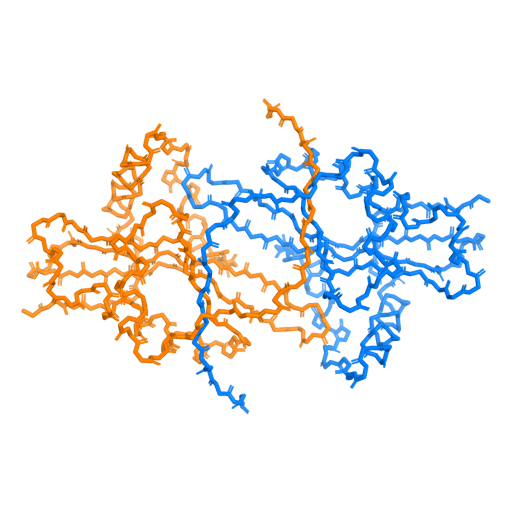69 -6.984 1 94.5 56 HIS B CA 1
ATOM 1565 C C . HIS B 1 56 ? -1.844 -32.812 -6.074 1 94.5 56 HIS B C 1
ATOM 1567 O O . HIS B 1 56 ? -0.804 -33.438 -6.297 1 94.5 56 HIS B O 1
ATOM 1573 N N . ASN B 1 57 ? -1.895 -31.844 -5.18 1 94.69 57 ASN B N 1
ATOM 1574 C CA . ASN B 1 57 ? -0.935 -31.562 -4.117 1 94.69 57 ASN B CA 1
ATOM 1575 C C . ASN B 1 57 ? 0.33 -30.906 -4.66 1 94.69 57 ASN B C 1
ATOM 1577 O O . ASN B 1 57 ? 1.3 -30.719 -3.924 1 94.69 57 ASN B O 1
ATOM 1581 N N . THR B 1 58 ? 0.296 -30.609 -5.906 1 96.88 58 THR B N 1
ATOM 1582 C CA . THR B 1 58 ? 1.408 -29.891 -6.512 1 96.88 58 THR B CA 1
ATOM 1583 C C . THR B 1 58 ? 1.073 -28.406 -6.66 1 96.88 58 THR B C 1
ATOM 1585 O O . THR B 1 58 ? 0.03 -28.062 -7.215 1 96.88 58 THR B O 1
ATOM 1588 N N . PRO B 1 59 ? 1.944 -27.562 -6.141 1 98.5 59 PRO B N 1
ATOM 1589 C CA . PRO B 1 59 ? 1.702 -26.125 -6.336 1 98.5 59 PRO B CA 1
ATOM 1590 C C . PRO B 1 59 ? 1.708 -25.719 -7.809 1 98.5 59 PRO B C 1
ATOM 1592 O O . PRO B 1 59 ? 2.641 -26.062 -8.539 1 98.5 59 PRO B O 1
ATOM 1595 N N . VAL B 1 60 ? 0.653 -24.969 -8.25 1 98.5 60 VAL B N 1
ATOM 1596 C CA . VAL B 1 60 ? 0.567 -24.609 -9.664 1 98.5 60 VAL B CA 1
ATOM 1597 C C . VAL B 1 60 ? 0.29 -23.125 -9.805 1 98.5 60 VAL B C 1
ATOM 1599 O O . VAL B 1 60 ? 0.244 -22.594 -10.914 1 98.5 60 VAL B O 1
ATOM 1602 N N . GLY B 1 61 ? 0.06 -22.438 -8.695 1 98.75 61 GLY B N 1
ATOM 1603 C CA . GLY B 1 61 ? -0.196 -21.016 -8.695 1 98.75 61 GLY B CA 1
ATOM 1604 C C . GLY B 1 61 ? -0.211 -20.406 -7.309 1 98.75 61 GLY B C 1
ATOM 1605 O O . GLY B 1 61 ? -0.215 -21.125 -6.309 1 98.75 61 GLY B O 1
ATOM 1606 N N . TYR B 1 62 ? -0.185 -19.062 -7.262 1 98.88 62 TYR B N 1
ATOM 1607 C CA . TYR B 1 62 ? -0.27 -18.375 -5.984 1 98.88 62 TYR B CA 1
ATOM 1608 C C . TYR B 1 62 ? -0.767 -16.938 -6.18 1 98.88 62 TYR B C 1
ATOM 1610 O O . TYR B 1 62 ? -0.757 -16.422 -7.293 1 98.88 62 TYR B O 1
ATOM 1618 N N . ALA B 1 63 ? -1.271 -16.359 -5.137 1 98.88 63 ALA B N 1
ATOM 1619 C CA . ALA B 1 63 ? -1.514 -14.93 -5 1 98.88 63 ALA B CA 1
ATOM 1620 C C . ALA B 1 63 ? -0.781 -14.367 -3.785 1 98.88 63 ALA B C 1
ATOM 1622 O O . ALA B 1 63 ? -0.88 -14.906 -2.684 1 98.88 63 ALA B O 1
ATOM 1623 N N . GLY B 1 64 ? 0.006 -13.391 -3.992 1 98.88 64 GLY B N 1
ATOM 1624 C CA . GLY B 1 64 ? 0.621 -12.625 -2.918 1 98.88 64 GLY B CA 1
ATOM 1625 C C . GLY B 1 64 ? -0.093 -11.32 -2.633 1 98.88 64 GLY B C 1
ATOM 1626 O O . GLY B 1 64 ? -0.176 -10.445 -3.502 1 98.88 64 GLY B O 1
ATOM 1627 N N . LEU B 1 65 ? -0.607 -11.188 -1.438 1 98.81 65 LEU B N 1
ATOM 1628 C CA . LEU B 1 65 ? -1.288 -9.977 -1.007 1 98.81 65 LEU B CA 1
ATOM 1629 C C . LEU B 1 65 ? -0.371 -9.117 -0.143 1 98.81 65 LEU B C 1
ATOM 1631 O O . LEU B 1 65 ? 0.39 -9.641 0.674 1 98.81 65 LEU B O 1
ATOM 1635 N N . THR B 1 66 ? -0.441 -7.855 -0.339 1 98.25 66 THR B N 1
ATOM 1636 C CA . THR B 1 66 ? 0.244 -6.91 0.536 1 98.25 66 THR B CA 1
ATOM 1637 C C . THR B 1 66 ? -0.752 -5.949 1.182 1 98.25 66 THR B C 1
ATOM 1639 O O . THR B 1 66 ? -1.884 -5.812 0.712 1 98.25 66 THR B O 1
ATOM 1642 N N . GLN B 1 67 ? -0.345 -5.398 2.307 1 96.56 67 GLN B N 1
ATOM 1643 C CA . GLN B 1 67 ? -1.268 -4.59 3.096 1 96.56 67 GLN B CA 1
ATOM 1644 C C . GLN B 1 67 ? -0.746 -3.164 3.258 1 96.56 67 GLN B C 1
ATOM 1646 O O . GLN B 1 67 ? 0.466 -2.939 3.285 1 96.56 67 GLN B O 1
ATOM 1651 N N . THR B 1 68 ? -1.591 -2.238 3.297 1 96.38 68 THR B N 1
ATOM 1652 C CA . THR B 1 68 ? -1.314 -0.846 3.631 1 96.38 68 THR B CA 1
ATOM 1653 C C . THR B 1 68 ? -2.332 -0.319 4.637 1 96.38 68 THR B C 1
ATOM 1655 O O . THR B 1 68 ? -3.508 -0.692 4.594 1 96.38 68 THR B O 1
ATOM 1658 N N . MET B 1 69 ? -1.893 0.485 5.531 1 96.56 69 MET B N 1
ATOM 1659 C CA . MET B 1 69 ? -2.758 1.026 6.578 1 96.56 69 MET B CA 1
ATOM 1660 C C . MET B 1 69 ? -3.539 2.232 6.062 1 96.56 69 MET B C 1
ATOM 1662 O O . MET B 1 69 ? -3 3.061 5.328 1 96.56 69 MET B O 1
ATOM 1666 N N . VAL B 1 70 ? -4.773 2.297 6.457 1 96.81 70 VAL B N 1
ATOM 1667 C CA . VAL B 1 70 ? -5.574 3.514 6.344 1 96.81 70 VAL B CA 1
ATOM 1668 C C . VAL B 1 70 ? -5.539 4.277 7.664 1 96.81 70 VAL B C 1
ATOM 1670 O O . VAL B 1 70 ? -6.227 3.914 8.617 1 96.81 70 VAL B O 1
ATOM 1673 N N . LEU B 1 71 ? -4.871 5.332 7.723 1 97.94 71 LEU B N 1
ATOM 1674 C CA . LEU B 1 71 ? -4.492 5.965 8.984 1 97.94 71 LEU B CA 1
ATOM 1675 C C . LEU B 1 71 ? -5.719 6.516 9.703 1 97.94 71 LEU B C 1
ATOM 1677 O O . LEU B 1 71 ? -5.812 6.43 10.93 1 97.94 71 LEU B O 1
ATOM 1681 N N . HIS B 1 72 ? -6.66 7.082 8.969 1 97.81 72 HIS B N 1
ATOM 1682 C CA . HIS B 1 72 ? -7.801 7.719 9.617 1 97.81 72 HIS B CA 1
ATOM 1683 C C . HIS B 1 72 ? -8.836 6.684 10.047 1 97.81 72 HIS B C 1
ATOM 1685 O O . HIS B 1 72 ? -9.742 6.996 10.82 1 97.81 72 HIS B O 1
ATOM 1691 N N . ASP B 1 73 ? -8.734 5.4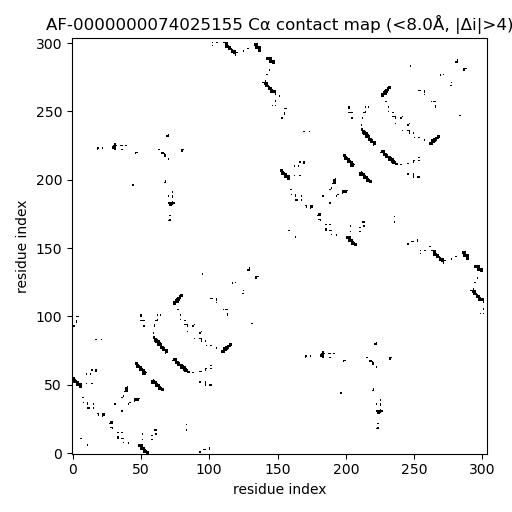1 9.586 1 96.06 73 ASP B N 1
ATOM 1692 C CA . ASP B 1 73 ? -9.68 4.352 9.93 1 96.06 73 ASP B CA 1
ATOM 1693 C C . ASP B 1 73 ? -9.062 3.363 10.922 1 96.06 73 ASP B C 1
ATOM 1695 O O . ASP B 1 73 ? -9.773 2.648 11.625 1 96.06 73 ASP B O 1
ATOM 1699 N N . GLY B 1 74 ? -7.711 3.26 10.852 1 95.62 74 GLY B N 1
ATOM 1700 C CA . GLY B 1 74 ? -7.035 2.229 11.625 1 95.62 74 GLY B CA 1
ATOM 1701 C C . GLY B 1 74 ? -7.262 0.832 11.078 1 95.62 74 GLY B C 1
ATOM 1702 O O . GLY B 1 74 ? -7.242 -0.145 11.828 1 95.62 74 GLY B O 1
ATOM 1703 N N . LYS B 1 75 ? -7.629 0.744 9.875 1 95.06 75 LYS B N 1
ATOM 1704 C CA . LYS B 1 75 ? -7.875 -0.523 9.195 1 95.06 75 LYS B CA 1
ATOM 1705 C C . LYS B 1 75 ? -6.922 -0.708 8.016 1 95.06 75 LYS B C 1
ATOM 1707 O O . LYS B 1 75 ? -6.191 0.215 7.652 1 95.06 75 LYS B O 1
ATOM 1712 N N . ILE B 1 76 ? -6.934 -1.911 7.434 1 95.44 76 ILE B N 1
ATOM 1713 C CA . ILE B 1 76 ? -5.988 -2.195 6.363 1 95.44 76 ILE B CA 1
ATOM 1714 C C . ILE B 1 76 ? -6.723 -2.236 5.023 1 95.44 76 ILE B C 1
ATOM 1716 O O . ILE B 1 76 ? -7.93 -2.471 4.977 1 95.44 76 ILE B O 1
ATOM 1720 N N . ARG B 1 77 ? -6.02 -1.928 3.98 1 96.56 77 ARG B N 1
ATOM 1721 C CA . ARG B 1 77 ? -6.34 -2.26 2.596 1 96.56 77 ARG B CA 1
ATOM 1722 C C . ARG B 1 77 ? 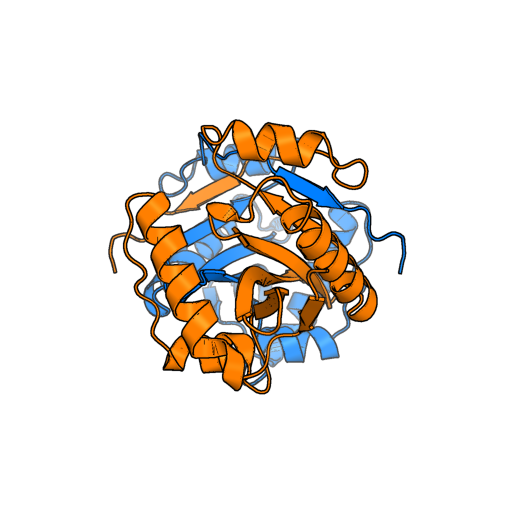-5.449 -3.389 2.084 1 96.56 77 ARG B C 1
ATOM 1724 O O . ARG B 1 77 ? -4.27 -3.461 2.432 1 96.56 77 ARG B O 1
ATOM 1731 N N . LEU B 1 78 ? -6.039 -4.211 1.324 1 98 78 LEU B N 1
ATOM 1732 C CA . LEU B 1 78 ? -5.273 -5.301 0.729 1 98 78 LEU B CA 1
ATOM 1733 C C . LEU B 1 78 ? -5.148 -5.113 -0.779 1 98 78 LEU B C 1
ATOM 1735 O O . LEU B 1 78 ? -6.078 -4.637 -1.431 1 98 78 LEU B O 1
ATOM 1739 N N . ASP B 1 79 ? -4.031 -5.461 -1.271 1 98.38 79 ASP B N 1
ATOM 1740 C CA . ASP B 1 79 ? -3.77 -5.484 -2.707 1 98.38 79 ASP B CA 1
ATOM 1741 C C . ASP B 1 79 ? -3.229 -6.844 -3.145 1 98.38 79 ASP B C 1
ATOM 1743 O O . ASP B 1 79 ? -2.324 -7.391 -2.51 1 98.38 79 ASP B O 1
ATOM 1747 N N . ILE B 1 80 ? -3.836 -7.363 -4.137 1 98.69 80 ILE B N 1
ATOM 1748 C CA . ILE B 1 80 ? -3.223 -8.516 -4.785 1 98.69 80 ILE B CA 1
ATOM 1749 C C . ILE B 1 80 ? -2.016 -8.062 -5.605 1 98.69 80 ILE B C 1
ATOM 1751 O O . ILE B 1 80 ? -2.158 -7.656 -6.762 1 98.69 80 ILE B O 1
ATOM 1755 N N . HIS B 1 81 ? -0.894 -8.219 -5.031 1 98.31 81 HIS B N 1
ATOM 1756 C CA . HIS B 1 81 ? 0.366 -7.75 -5.598 1 98.31 81 HIS B CA 1
ATOM 1757 C C . HIS B 1 81 ? 0.872 -8.695 -6.68 1 98.31 81 HIS B C 1
ATOM 1759 O O . HIS B 1 81 ? 1.443 -8.258 -7.68 1 98.31 81 HIS B O 1
ATOM 1765 N N . HIS B 1 82 ? 0.735 -9.977 -6.469 1 98.44 82 HIS B N 1
ATOM 1766 C CA . HIS B 1 82 ? 1.059 -11.016 -7.434 1 98.44 82 HIS B CA 1
ATOM 1767 C C . HIS B 1 82 ? -0.132 -11.945 -7.66 1 98.44 82 HIS B C 1
ATOM 1769 O O . HIS B 1 82 ? -0.83 -12.312 -6.715 1 98.44 82 HIS B O 1
ATOM 1775 N N . LEU B 1 83 ? -0.323 -12.281 -8.859 1 98.12 83 LEU B N 1
ATOM 1776 C CA . LEU B 1 83 ? -1.188 -13.375 -9.297 1 98.12 83 LEU B CA 1
ATOM 1777 C C . LEU B 1 83 ? -0.515 -14.195 -10.391 1 98.12 83 LEU B C 1
ATOM 1779 O O . LEU B 1 83 ? -0.223 -13.688 -11.469 1 98.12 83 LEU B O 1
ATOM 1783 N N . PHE B 1 84 ? -0.275 -15.445 -10.031 1 98.19 84 PHE B N 1
ATOM 1784 C CA . PHE B 1 84 ? 0.502 -16.281 -10.938 1 98.19 84 PHE B CA 1
ATOM 1785 C C . PHE B 1 84 ? -0.096 -17.688 -11.023 1 98.19 84 PHE B C 1
ATOM 1787 O O . PHE B 1 84 ? -0.466 -18.266 -10.008 1 98.19 84 PHE B O 1
ATOM 1794 N N . VAL B 1 85 ? -0.231 -18.125 -12.156 1 97.94 85 VAL B N 1
ATOM 1795 C CA . VAL B 1 85 ? -0.602 -19.5 -12.461 1 97.94 85 VAL B CA 1
ATOM 1796 C C . VAL B 1 85 ? 0.347 -20.078 -13.516 1 97.94 85 VAL B C 1
ATOM 1798 O O . VAL B 1 85 ? 0.645 -19.422 -14.516 1 97.94 85 VAL B O 1
ATOM 1801 N N . GLU B 1 86 ? 0.847 -21.266 -13.281 1 97.38 86 GLU B N 1
ATOM 1802 C CA . GLU B 1 86 ? 1.704 -21.922 -14.258 1 97.38 86 GLU B CA 1
ATOM 1803 C C . GLU B 1 86 ? 1.021 -22 -15.625 1 97.38 86 GLU B C 1
ATOM 1805 O O . GLU B 1 86 ? -0.183 -22.25 -15.703 1 97.38 86 GLU B O 1
ATOM 1810 N N . GLU B 1 87 ? 1.778 -21.906 -16.656 1 95.19 87 GLU B N 1
ATOM 1811 C CA . GLU B 1 87 ? 1.286 -21.766 -18.016 1 95.19 87 GLU B CA 1
ATOM 1812 C C . GLU B 1 87 ? 0.354 -22.906 -18.391 1 95.19 87 GLU B C 1
ATOM 1814 O O . GLU B 1 87 ? -0.742 -22.688 -18.906 1 95.19 87 GLU B O 1
ATOM 1819 N N . PRO B 1 88 ? 0.692 -24.156 -18.125 1 95.5 88 PRO B N 1
ATOM 1820 C CA . PRO B 1 88 ? -0.175 -25.266 -18.547 1 95.5 88 PRO B CA 1
ATOM 1821 C C . PRO B 1 88 ? -1.509 -25.281 -17.797 1 95.5 88 PRO B C 1
ATOM 1823 O O . PRO B 1 88 ? -2.438 -25.984 -18.203 1 95.5 88 PRO B O 1
ATOM 1826 N N . HIS B 1 89 ? -1.642 -24.531 -16.75 1 95.94 89 HIS B N 1
ATOM 1827 C CA . HIS B 1 89 ? -2.836 -24.562 -15.914 1 95.94 89 HIS B CA 1
ATOM 1828 C C . HIS B 1 89 ? -3.65 -23.281 -16.047 1 95.94 89 HIS B C 1
ATOM 1830 O O . HIS B 1 89 ? -4.633 -23.094 -15.336 1 95.94 89 HIS B O 1
ATOM 1836 N N . ARG B 1 90 ? -3.283 -22.406 -16.922 1 93.25 90 ARG B N 1
ATOM 1837 C CA . ARG B 1 90 ? -3.986 -21.141 -17.125 1 93.25 90 ARG B CA 1
ATOM 1838 C C . ARG B 1 90 ? -5.289 -21.359 -17.891 1 93.25 90 ARG B C 1
ATOM 1840 O O . ARG B 1 90 ? -5.531 -22.438 -18.422 1 93.25 90 ARG B O 1
ATOM 1847 N N . ALA B 1 91 ? -6.168 -20.406 -17.719 1 89.06 91 ALA B N 1
ATOM 1848 C CA . ALA B 1 91 ? -7.457 -20.422 -18.391 1 89.06 91 ALA B CA 1
ATOM 1849 C C . ALA B 1 91 ? -8.328 -21.578 -17.906 1 89.06 91 ALA B C 1
ATOM 1851 O O . ALA B 1 91 ? -9.125 -22.125 -18.672 1 89.06 91 ALA B O 1
ATOM 1852 N N . ASN B 1 92 ? -8.109 -21.984 -16.703 1 91.31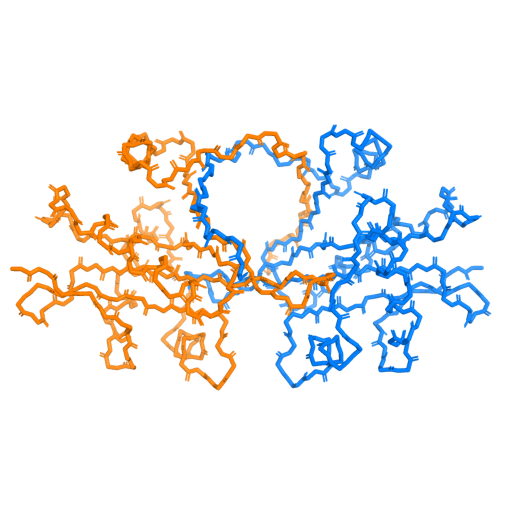 92 ASN B N 1
ATOM 1853 C CA . ASN B 1 92 ? -8.898 -23.047 -16.094 1 91.31 92 ASN B CA 1
ATOM 1854 C C . ASN B 1 92 ? -9.578 -22.594 -14.812 1 91.31 92 ASN B C 1
ATOM 1856 O O . ASN B 1 92 ? -9.969 -23.406 -13.977 1 91.31 92 ASN B O 1
ATOM 1860 N N . GLY B 1 93 ? -9.594 -21.312 -14.609 1 93.88 93 GLY B N 1
ATOM 1861 C CA . GLY B 1 93 ? -10.352 -20.766 -13.492 1 93.88 93 GLY B CA 1
ATOM 1862 C C . GLY B 1 93 ? -9.523 -20.625 -12.227 1 93.88 93 GLY B C 1
ATOM 1863 O O . GLY B 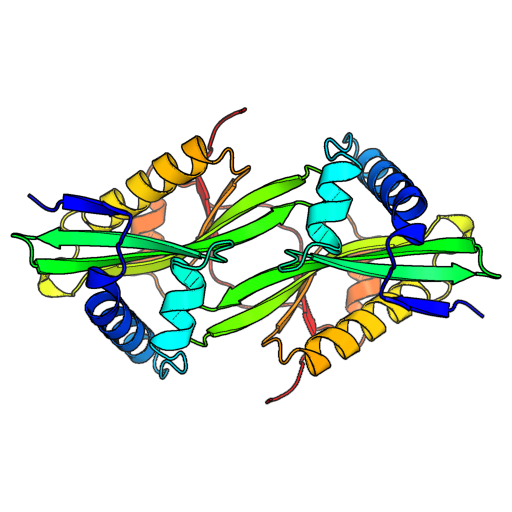1 93 ? -10.023 -20.141 -11.211 1 93.88 93 GLY B O 1
ATOM 1864 N N . ILE B 1 94 ? -8.273 -21 -12.227 1 96.81 94 ILE B N 1
ATOM 1865 C CA . ILE B 1 94 ? -7.43 -20.984 -11.039 1 96.81 94 ILE B CA 1
ATOM 1866 C C . ILE B 1 94 ? -7.195 -19.531 -10.594 1 96.81 94 ILE B C 1
ATOM 1868 O O . ILE B 1 94 ? -7.262 -19.234 -9.398 1 96.81 94 ILE B O 1
ATOM 1872 N N . GLY B 1 95 ? -6.93 -18.625 -11.531 1 96.88 95 GLY B N 1
ATOM 1873 C CA . GLY B 1 95 ? -6.777 -17.219 -11.203 1 96.88 95 GLY B CA 1
ATOM 1874 C C . GLY B 1 95 ? -8 -16.625 -10.516 1 96.88 95 GLY B C 1
ATOM 1875 O O . GLY B 1 95 ? -7.875 -15.938 -9.508 1 96.88 95 GLY B O 1
ATOM 1876 N N . LYS B 1 96 ? -9.125 -16.953 -11.062 1 96.12 96 LYS B N 1
ATOM 1877 C CA . LYS B 1 96 ? -10.383 -16.5 -10.484 1 96.12 96 LYS B CA 1
ATOM 1878 C C . LYS B 1 96 ? -10.57 -17.047 -9.078 1 96.12 96 LYS B C 1
ATOM 1880 O O . LYS B 1 96 ? -11.039 -16.344 -8.18 1 96.12 96 LYS B O 1
ATOM 1885 N N . ALA B 1 97 ? -10.25 -18.266 -8.891 1 96.94 97 ALA B N 1
ATOM 1886 C CA . ALA B 1 97 ? -10.375 -18.906 -7.586 1 96.94 97 ALA B CA 1
ATOM 1887 C C . ALA B 1 97 ? -9.438 -18.266 -6.566 1 96.94 97 ALA B C 1
ATOM 1889 O O . ALA B 1 97 ? -9.797 -18.109 -5.398 1 96.94 97 ALA B O 1
ATOM 1890 N N . LEU B 1 98 ? -8.25 -17.922 -6.984 1 98.31 98 LEU B N 1
ATOM 1891 C CA . LEU B 1 98 ? -7.297 -17.234 -6.117 1 98.31 98 LEU B CA 1
ATOM 1892 C C . LEU B 1 98 ? -7.816 -15.859 -5.711 1 98.31 98 LEU B C 1
ATOM 1894 O O . LEU B 1 98 ? -7.695 -15.461 -4.547 1 98.31 98 LEU B O 1
ATOM 1898 N N . ILE B 1 99 ? -8.383 -15.133 -6.633 1 98.19 99 ILE B N 1
ATOM 1899 C CA . ILE B 1 99 ? -8.961 -13.82 -6.348 1 98.19 99 ILE B CA 1
ATOM 1900 C C . ILE B 1 99 ? -10.117 -13.977 -5.363 1 98.19 99 ILE B C 1
ATOM 1902 O O . ILE B 1 99 ? -10.25 -13.195 -4.418 1 98.19 99 ILE B O 1
ATOM 1906 N N . ALA B 1 100 ? -10.945 -14.984 -5.535 1 97 100 ALA B N 1
ATOM 1907 C CA . ALA B 1 100 ? -12.047 -15.25 -4.621 1 97 100 ALA B CA 1
ATOM 1908 C C . ALA B 1 100 ? -11.539 -15.562 -3.217 1 97 100 ALA B C 1
ATOM 1910 O O . ALA B 1 100 ? -12.125 -15.117 -2.225 1 97 100 ALA B O 1
ATOM 1911 N N . ALA B 1 101 ? -10.539 -16.344 -3.154 1 98.06 101 ALA B N 1
ATOM 1912 C CA . ALA B 1 101 ? -9.938 -16.656 -1.859 1 98.06 101 ALA B CA 1
ATOM 1913 C C . ALA B 1 101 ? -9.383 -15.398 -1.199 1 98.06 101 ALA B C 1
ATOM 1915 O O . ALA B 1 101 ? -9.477 -15.234 0.021 1 98.06 101 ALA B O 1
ATOM 1916 N N . ALA B 1 102 ? -8.766 -14.516 -1.982 1 98.56 102 ALA B N 1
ATOM 1917 C CA . ALA B 1 102 ? -8.281 -13.242 -1.466 1 98.56 102 ALA B CA 1
ATOM 1918 C C . ALA B 1 102 ? -9.422 -12.414 -0.881 1 98.56 102 ALA B C 1
ATOM 1920 O O . ALA B 1 102 ? -9.273 -11.797 0.173 1 98.56 102 ALA B O 1
ATOM 1921 N N . LYS B 1 103 ? -10.5 -12.398 -1.568 1 97.94 103 LYS B N 1
ATOM 1922 C CA . LYS B 1 103 ? -11.68 -11.703 -1.073 1 97.94 103 LYS B CA 1
ATOM 1923 C C . LYS B 1 103 ? -12.133 -12.273 0.272 1 97.94 103 LYS B C 1
ATOM 1925 O O . LYS B 1 103 ? -12.422 -11.516 1.202 1 97.94 103 LYS B O 1
ATOM 1930 N N . THR B 1 104 ? -12.242 -13.562 0.368 1 97.06 104 THR B N 1
ATOM 1931 C CA . THR B 1 104 ? -12.641 -14.219 1.609 1 97.06 104 THR B CA 1
ATOM 1932 C C . THR B 1 104 ? -11.711 -13.812 2.752 1 97.06 104 THR B C 1
ATOM 1934 O O . THR B 1 104 ? -12.172 -13.508 3.854 1 97.06 104 THR B O 1
ATOM 1937 N N . TYR B 1 105 ? -10.461 -13.789 2.475 1 97.69 105 TYR B N 1
ATOM 1938 C CA . TYR B 1 105 ? -9.492 -13.375 3.479 1 97.69 105 TYR B CA 1
ATOM 1939 C C . TYR B 1 105 ? -9.711 -11.922 3.877 1 97.69 105 TYR B C 1
ATOM 1941 O O . TYR B 1 105 ? -9.656 -11.578 5.062 1 97.69 105 TYR B O 1
ATOM 1949 N N . ALA B 1 106 ? -9.828 -11.039 2.877 1 97.62 106 ALA B N 1
ATOM 1950 C CA . ALA B 1 106 ? -10.039 -9.617 3.121 1 97.62 106 ALA B CA 1
ATOM 1951 C C . ALA B 1 106 ? -11.242 -9.391 4.039 1 97.62 106 ALA B C 1
ATOM 1953 O O . ALA B 1 106 ? -11.18 -8.57 4.957 1 97.62 106 ALA B O 1
ATOM 1954 N N . LEU B 1 107 ? -12.281 -10.109 3.82 1 96.25 107 LEU B N 1
ATOM 1955 C CA . LEU B 1 107 ? -13.492 -10 4.633 1 96.25 107 LEU B CA 1
ATOM 1956 C C . LEU B 1 107 ? -13.219 -10.453 6.066 1 96.25 107 LEU B C 1
ATOM 1958 O O . LEU B 1 107 ? -13.648 -9.797 7.02 1 96.25 107 LEU B O 1
ATOM 1962 N N . LYS B 1 108 ? -12.523 -11.508 6.207 1 95.31 108 LYS B N 1
ATOM 1963 C CA . LYS B 1 108 ? -12.227 -12.07 7.52 1 95.31 108 LYS B CA 1
ATOM 1964 C C . LYS B 1 108 ? -11.383 -11.109 8.352 1 95.31 108 LYS B C 1
ATOM 1966 O O . LYS B 1 108 ? -11.523 -11.047 9.57 1 95.31 108 LYS B O 1
ATOM 1971 N N . THR B 1 109 ? -10.531 -10.344 7.695 1 93.56 109 THR B N 1
ATOM 1972 C CA . THR B 1 109 ? -9.609 -9.453 8.391 1 93.56 109 THR B CA 1
ATOM 1973 C C . THR B 1 109 ? -10.172 -8.039 8.469 1 93.56 109 THR B C 1
ATOM 1975 O O . THR B 1 109 ? -9.477 -7.105 8.875 1 93.56 109 THR B O 1
ATOM 1978 N N . CYS B 1 110 ? -11.344 -7.785 7.914 1 92.5 110 CYS B N 1
ATOM 1979 C CA . CYS B 1 110 ? -12.039 -6.508 7.949 1 92.5 110 CYS B CA 1
ATOM 1980 C C . CYS B 1 110 ? -11.266 -5.438 7.191 1 92.5 110 CYS B C 1
ATOM 1982 O O . CYS B 1 110 ? -11.172 -4.297 7.645 1 92.5 110 CYS B O 1
ATOM 1984 N N . ALA B 1 111 ? -10.594 -5.891 6.125 1 96.12 111 ALA B N 1
ATOM 1985 C CA . ALA B 1 111 ? -9.969 -4.926 5.223 1 96.12 111 ALA B CA 1
ATOM 1986 C C . ALA B 1 111 ? -11.016 -3.988 4.621 1 96.12 111 ALA B C 1
ATOM 1988 O O . ALA B 1 111 ? -12.164 -4.379 4.418 1 96.12 111 ALA B O 1
ATOM 1989 N N . THR B 1 112 ? -10.586 -2.76 4.309 1 94.5 112 THR B N 1
ATOM 1990 C CA . THR B 1 112 ? -11.523 -1.774 3.787 1 94.5 112 THR B CA 1
ATOM 1991 C C . THR B 1 112 ? -11.633 -1.879 2.27 1 94.5 112 THR B C 1
ATOM 1993 O O . THR B 1 112 ? -12.586 -1.385 1.672 1 94.5 112 THR B O 1
ATOM 1996 N N . ARG B 1 113 ? -10.641 -2.492 1.683 1 95.81 113 ARG B N 1
ATOM 1997 C CA . ARG B 1 113 ? -10.578 -2.588 0.228 1 95.81 113 ARG B CA 1
ATOM 1998 C C . ARG B 1 113 ? -9.711 -3.768 -0.205 1 95.81 113 ARG B C 1
ATOM 2000 O O . ARG B 1 113 ? -8.773 -4.145 0.498 1 95.81 113 ARG B O 1
ATOM 2007 N N . LEU B 1 114 ? -10.039 -4.363 -1.279 1 98.19 114 LEU B N 1
ATOM 2008 C CA . LEU B 1 114 ? -9.227 -5.336 -1.999 1 98.19 114 LEU B CA 1
ATOM 2009 C C . LEU B 1 114 ? -9.062 -4.93 -3.461 1 98.19 114 LEU B C 1
ATOM 2011 O O . LEU B 1 114 ? -10.055 -4.762 -4.176 1 98.19 114 LEU B O 1
ATOM 2015 N N . THR B 1 115 ? -7.828 -4.75 -3.836 1 98.12 115 THR B N 1
ATOM 2016 C CA . THR B 1 115 ? -7.582 -4.277 -5.191 1 98.12 115 THR B CA 1
ATOM 2017 C C . THR B 1 115 ? -6.602 -5.199 -5.914 1 98.12 115 THR B C 1
ATOM 2019 O O . THR B 1 115 ? -5.938 -6.023 -5.285 1 98.12 115 THR B O 1
ATOM 2022 N N . ILE B 1 116 ? -6.605 -5.105 -7.223 1 98.19 116 ILE B N 1
ATOM 2023 C CA . ILE B 1 116 ? -5.617 -5.723 -8.102 1 98.19 116 ILE B CA 1
ATOM 2024 C C . ILE B 1 116 ? -5.352 -4.812 -9.297 1 98.19 116 ILE B C 1
ATOM 2026 O O . ILE B 1 116 ? -6.262 -4.129 -9.781 1 98.19 116 ILE B O 1
ATOM 2030 N N . GLY B 1 117 ? -4.125 -4.789 -9.703 1 96.38 117 GLY B N 1
ATOM 2031 C CA . GLY B 1 117 ? -3.75 -4.031 -10.883 1 96.38 117 GLY B CA 1
ATOM 2032 C C . GLY B 1 117 ? -2.908 -4.832 -11.859 1 96.38 117 GLY B C 1
ATOM 2033 O O . GLY B 1 117 ? -2.572 -5.988 -11.594 1 96.38 117 GLY B O 1
ATOM 2034 N N . THR B 1 118 ? -2.676 -4.25 -12.992 1 94.44 118 THR B N 1
ATOM 2035 C CA . THR B 1 118 ? -1.826 -4.875 -14 1 94.44 118 THR B CA 1
ATOM 2036 C C . THR B 1 118 ? -1.217 -3.82 -14.922 1 94.44 118 THR B C 1
ATOM 2038 O O . THR B 1 118 ? -1.649 -2.668 -14.93 1 94.44 118 THR B O 1
ATOM 2041 N N . SER B 1 119 ? -0.231 -4.238 -15.656 1 91.69 119 SER B N 1
ATOM 2042 C CA . SER B 1 119 ? 0.387 -3.352 -16.641 1 91.69 119 SER B CA 1
ATOM 2043 C C . SER B 1 119 ? -0.608 -2.947 -17.719 1 91.69 119 SER B C 1
ATOM 2045 O O . SER B 1 119 ? -1.439 -3.754 -18.141 1 91.69 119 SER B O 1
ATOM 2047 N N . PRO B 1 120 ? -0.473 -1.713 -18.234 1 92.44 120 PRO B N 1
ATOM 2048 C CA . PRO B 1 120 ? -1.365 -1.301 -19.312 1 92.44 120 PRO B CA 1
ATOM 2049 C C . PRO B 1 120 ? -1.186 -2.141 -20.578 1 92.44 120 PRO B C 1
ATOM 2051 O O . PRO B 1 120 ? -2.08 -2.188 -21.422 1 92.44 120 PRO B O 1
ATOM 2054 N N . ASP B 1 121 ? -0.079 -2.818 -20.703 1 92.12 121 ASP B N 1
ATOM 2055 C CA . ASP B 1 121 ? 0.21 -3.607 -21.891 1 92.12 121 ASP B CA 1
ATOM 2056 C C . ASP B 1 121 ? -0.211 -5.062 -21.703 1 92.12 121 ASP B C 1
ATOM 2058 O O . ASP B 1 121 ? -0.133 -5.863 -22.641 1 92.12 121 ASP B O 1
ATOM 2062 N N . ASN B 1 122 ? -0.613 -5.41 -20.484 1 92.69 122 ASN B N 1
ATOM 2063 C CA . ASN B 1 122 ? -1.077 -6.766 -20.219 1 92.69 122 ASN B CA 1
ATOM 2064 C C . ASN B 1 122 ? -2.553 -6.934 -20.578 1 92.69 122 ASN B C 1
ATOM 2066 O O . ASN B 1 122 ? -3.391 -7.105 -19.688 1 92.69 122 ASN B O 1
ATOM 2070 N N . HIS B 1 123 ? -2.844 -7.055 -21.797 1 94.19 123 HIS B N 1
ATOM 2071 C CA . HIS B 1 123 ? -4.211 -7.059 -22.312 1 94.19 123 HIS B CA 1
ATOM 2072 C C . HIS B 1 123 ? -4.961 -8.312 -21.859 1 94.19 123 HIS B C 1
ATOM 2074 O O . HIS B 1 123 ? -6.168 -8.266 -21.625 1 94.19 123 HIS B O 1
ATOM 2080 N N . SER B 1 124 ? -4.223 -9.367 -21.797 1 92.25 124 SER B N 1
ATOM 2081 C CA . SER B 1 124 ? -4.844 -10.617 -21.359 1 92.25 124 SER B CA 1
ATOM 2082 C C . SER B 1 124 ? -5.379 -10.5 -19.938 1 92.25 124 SER B C 1
ATOM 2084 O O . SER B 1 124 ? -6.52 -10.883 -19.656 1 92.25 124 SER B O 1
ATOM 2086 N N . ALA B 1 125 ? -4.59 -9.969 -19 1 93.69 125 ALA B N 1
ATOM 2087 C CA . ALA B 1 125 ? -5.02 -9.781 -17.609 1 93.69 125 ALA B CA 1
ATOM 2088 C C . ALA B 1 125 ? -6.184 -8.797 -17.531 1 93.69 125 ALA B C 1
ATOM 2090 O O . ALA B 1 125 ? -7.152 -9.031 -16.797 1 93.69 125 ALA B O 1
ATOM 2091 N N . ILE B 1 126 ? -6.082 -7.738 -18.281 1 95.38 126 ILE B N 1
ATOM 2092 C CA . ILE B 1 126 ? -7.121 -6.719 -18.281 1 95.38 126 ILE B CA 1
ATOM 2093 C C . ILE B 1 126 ? -8.453 -7.344 -18.688 1 95.38 126 ILE B C 1
ATOM 2095 O O . ILE B 1 126 ? -9.469 -7.152 -18.016 1 95.38 126 ILE B O 1
ATOM 2099 N N . THR B 1 127 ? -8.445 -8.094 -19.766 1 95.06 127 THR B N 1
ATOM 2100 C CA . THR B 1 127 ? -9.641 -8.766 -20.25 1 95.06 127 THR B CA 1
ATOM 2101 C C . THR B 1 127 ? -10.18 -9.734 -19.203 1 95.06 127 THR B C 1
ATOM 2103 O O . THR B 1 127 ? -11.383 -9.766 -18.938 1 95.06 127 THR B O 1
ATOM 2106 N N . ALA B 1 128 ? -9.289 -10.477 -18.625 1 94.5 128 ALA B N 1
ATOM 2107 C CA . ALA B 1 128 ? -9.688 -11.445 -17.609 1 94.5 128 ALA B CA 1
ATOM 2108 C C . ALA B 1 128 ? -10.344 -10.75 -16.406 1 94.5 128 ALA B C 1
ATOM 2110 O O . ALA B 1 128 ? -11.383 -11.203 -15.914 1 94.5 128 ALA B O 1
ATOM 2111 N N . TYR B 1 129 ? -9.711 -9.633 -15.945 1 96.75 129 TYR B N 1
ATOM 2112 C CA . TYR B 1 129 ? -10.234 -8.93 -14.781 1 96.75 129 TYR B CA 1
ATOM 2113 C C . TYR B 1 129 ? -11.578 -8.289 -15.086 1 96.75 129 TYR B C 1
ATOM 2115 O O . TYR B 1 129 ? -12.492 -8.312 -14.25 1 96.75 129 TYR B O 1
ATOM 2123 N N . ARG B 1 130 ? -11.688 -7.766 -16.234 1 95.75 130 ARG B N 1
ATOM 2124 C CA . ARG B 1 130 ? -12.945 -7.145 -16.641 1 95.75 130 ARG B CA 1
ATOM 2125 C C . ARG B 1 130 ? -14.062 -8.172 -16.719 1 95.75 130 ARG B C 1
ATOM 2127 O O . ARG B 1 130 ? -15.234 -7.84 -16.562 1 95.75 130 ARG B O 1
ATOM 2134 N N . ALA B 1 131 ? -13.727 -9.422 -16.953 1 94.69 131 ALA B N 1
ATOM 2135 C CA . ALA B 1 131 ? -14.703 -10.5 -17.094 1 94.69 131 ALA B CA 1
ATOM 2136 C C . ALA B 1 131 ? -15.188 -10.984 -15.727 1 94.69 131 ALA B C 1
ATOM 2138 O O . ALA B 1 131 ? -16.172 -11.719 -15.625 1 94.69 131 ALA B O 1
ATOM 2139 N N . ILE B 1 132 ? -14.469 -10.672 -14.711 1 94.5 132 ILE B N 1
ATOM 2140 C CA . ILE B 1 132 ? -14.852 -11.055 -13.352 1 94.5 132 ILE B CA 1
ATOM 2141 C C . ILE B 1 132 ? -15.844 -10.039 -12.789 1 94.5 132 ILE B C 1
ATOM 2143 O O . ILE B 1 132 ? -15.492 -8.883 -12.555 1 94.5 132 ILE B O 1
ATOM 2147 N N . SER B 1 133 ? -17.031 -10.43 -12.539 1 94 133 SER B N 1
ATOM 2148 C CA . SER B 1 133 ? -18.125 -9.531 -12.18 1 94 133 SER B CA 1
ATOM 2149 C C . SER B 1 133 ? -17.844 -8.836 -10.852 1 94 133 SER B C 1
ATOM 2151 O O . SER B 1 133 ? -18.297 -7.707 -10.633 1 94 133 SER B O 1
ATOM 2153 N N . GLU B 1 134 ? -17.125 -9.477 -10.023 1 94.06 134 GLU B N 1
ATOM 2154 C CA . GLU B 1 134 ? -16.844 -8.914 -8.703 1 94.06 134 GLU B CA 1
ATOM 2155 C C . GLU B 1 134 ? -15.836 -7.781 -8.789 1 94.06 134 GLU B C 1
ATOM 2157 O O . GLU B 1 134 ? -15.719 -6.973 -7.863 1 94.06 134 GLU B O 1
ATOM 2162 N N . LEU B 1 135 ? -15.062 -7.73 -9.805 1 96.69 135 LEU B N 1
ATOM 2163 C CA . LEU B 1 135 ? -14.039 -6.707 -9.984 1 96.69 135 LEU B CA 1
ATOM 2164 C C . LEU B 1 135 ? -14.602 -5.508 -10.75 1 96.69 135 LEU B C 1
ATOM 2166 O O . LEU B 1 135 ? -15.141 -5.664 -11.844 1 96.69 135 LEU B O 1
ATOM 2170 N N . LYS B 1 136 ? -14.508 -4.387 -10.102 1 96.25 136 LYS B N 1
ATOM 2171 C CA . LYS B 1 136 ? -14.883 -3.143 -10.766 1 96.25 136 LYS B CA 1
ATOM 2172 C C . LYS B 1 136 ? -13.664 -2.268 -11.031 1 96.25 136 LYS B C 1
ATOM 2174 O O . LYS B 1 136 ? -12.859 -2.018 -10.133 1 96.25 136 LYS B O 1
ATOM 2179 N N . GLU B 1 137 ? -13.531 -1.853 -12.227 1 96 137 GLU B N 1
ATOM 2180 C CA . GLU B 1 137 ? -12.398 -0.986 -12.562 1 96 137 GLU B CA 1
ATOM 2181 C C . GLU B 1 137 ? -12.492 0.345 -11.82 1 96 137 GLU B C 1
ATOM 2183 O O . GLU B 1 137 ? -13.555 0.965 -11.773 1 96 137 GLU B O 1
ATOM 2188 N N . ILE B 1 138 ? -11.484 0.703 -11.133 1 92.5 138 ILE B N 1
ATOM 2189 C CA . ILE B 1 138 ? -11.453 1.941 -10.359 1 92.5 138 ILE B CA 1
ATOM 2190 C C . ILE B 1 138 ? -11.398 3.137 -11.305 1 92.5 138 ILE B C 1
ATOM 2192 O O . ILE B 1 138 ? -10.539 3.203 -12.188 1 92.5 138 ILE B O 1
ATOM 2196 N N . SER B 1 139 ? -12.352 3.949 -11.164 1 85.81 139 SER B N 1
ATOM 2197 C CA . SER B 1 139 ? -12.445 5.199 -11.906 1 85.81 139 SER B CA 1
ATOM 2198 C C . SER B 1 139 ? -12.367 6.406 -10.977 1 85.81 139 SER B C 1
ATOM 2200 O O . SER B 1 139 ? -12.656 6.297 -9.781 1 85.81 139 SER B O 1
ATOM 2202 N N . GLY B 1 140 ? -11.875 7.535 -11.453 1 79.81 140 GLY B N 1
ATOM 2203 C CA . GLY B 1 140 ? -11.945 8.773 -10.695 1 79.81 140 GLY B CA 1
ATOM 2204 C C . GLY B 1 140 ? -10.836 8.914 -9.672 1 79.81 140 GLY B C 1
ATOM 2205 O O . GLY B 1 140 ? -10.922 9.734 -8.758 1 79.81 140 GLY B O 1
ATOM 2206 N N . ALA B 1 141 ? -9.922 7.902 -9.766 1 81.81 141 ALA B N 1
ATOM 2207 C CA . ALA B 1 141 ? -8.766 8.078 -8.883 1 81.81 141 ALA B CA 1
ATOM 2208 C C . ALA B 1 141 ? -8.023 9.367 -9.211 1 81.81 141 ALA B C 1
ATOM 2210 O O . ALA B 1 141 ? -7.902 9.742 -10.383 1 81.81 141 ALA B O 1
ATOM 2211 N N . GLY B 1 142 ? -7.68 10.164 -8.266 1 87.12 142 GLY B N 1
ATOM 2212 C CA . GLY B 1 142 ? -6.902 11.375 -8.484 1 87.12 142 GLY B CA 1
ATOM 2213 C C . GLY B 1 142 ? -5.477 11.094 -8.93 1 87.12 142 GLY B C 1
ATOM 2214 O O . GLY B 1 142 ? -5.059 9.938 -9 1 87.12 142 GLY B O 1
ATOM 2215 N N . PRO B 1 143 ? -4.793 12.164 -9.328 1 93.38 143 PRO B N 1
ATOM 2216 C CA . PRO B 1 143 ? -3.412 11.984 -9.773 1 93.38 143 PRO B CA 1
ATOM 2217 C C . PRO B 1 143 ? -2.479 11.531 -8.656 1 93.38 143 PRO B C 1
ATOM 2219 O O . PRO B 1 143 ? -2.729 11.828 -7.484 1 93.38 143 PRO B O 1
ATOM 2222 N N . ARG B 1 144 ? -1.503 10.812 -9.016 1 95.75 144 ARG B N 1
ATOM 2223 C CA . ARG B 1 144 ? -0.431 10.414 -8.109 1 95.75 144 ARG B CA 1
ATOM 2224 C C . ARG B 1 144 ? 0.922 10.906 -8.617 1 95.75 144 ARG B C 1
ATOM 2226 O O . ARG B 1 144 ? 1.115 11.086 -9.82 1 95.75 144 ARG B O 1
ATOM 2233 N N . PHE B 1 145 ? 1.832 11.156 -7.68 1 97.88 145 PHE B N 1
ATOM 2234 C CA . PHE B 1 145 ? 3.178 11.656 -7.938 1 97.88 145 PHE B CA 1
ATOM 2235 C C . PHE B 1 145 ? 4.219 10.797 -7.234 1 97.88 145 PHE B C 1
ATOM 2237 O O . PHE B 1 145 ? 3.949 10.219 -6.18 1 97.88 145 PHE B O 1
ATOM 2244 N N . GLN B 1 146 ? 5.383 10.703 -7.824 1 97.38 146 GLN B N 1
ATOM 2245 C CA . GLN B 1 146 ? 6.469 9.914 -7.25 1 97.38 146 GLN B CA 1
ATOM 2246 C C . GLN B 1 146 ? 7.754 10.734 -7.164 1 97.38 146 GLN B C 1
ATOM 2248 O O . GLN B 1 146 ? 7.988 11.625 -7.98 1 97.38 146 GLN B O 1
ATOM 2253 N N . ILE B 1 147 ? 8.492 10.523 -6.164 1 96.19 147 ILE B N 1
ATOM 2254 C CA . ILE B 1 147 ? 9.844 11.07 -6.043 1 96.19 147 ILE B CA 1
ATOM 2255 C C . ILE B 1 147 ? 10.867 10.023 -6.48 1 96.19 147 ILE B C 1
ATOM 2257 O O . ILE B 1 147 ? 10.797 8.867 -6.051 1 96.19 147 ILE B O 1
ATOM 2261 N N . ASP B 1 148 ? 11.719 10.422 -7.348 1 88.38 148 ASP B N 1
ATOM 2262 C CA . ASP B 1 148 ? 12.828 9.555 -7.738 1 88.38 148 ASP B CA 1
ATOM 2263 C C . ASP B 1 148 ? 13.82 9.391 -6.59 1 88.38 148 ASP B C 1
ATOM 2265 O O . ASP B 1 148 ? 14.492 10.344 -6.195 1 88.38 148 ASP B O 1
ATOM 2269 N N . LEU B 1 149 ? 13.906 8.234 -5.969 1 92.75 149 LEU B N 1
ATOM 2270 C CA . LEU B 1 149 ? 14.781 7.988 -4.828 1 92.75 149 LEU B CA 1
ATOM 2271 C C . LEU B 1 149 ? 16.172 7.586 -5.293 1 92.75 149 LEU B C 1
ATOM 2273 O O . LEU B 1 149 ? 17.109 7.504 -4.484 1 92.75 149 LEU B O 1
ATOM 2277 N N . GLY B 1 150 ? 16.234 7.504 -6.504 1 79.5 150 GLY B N 1
ATOM 2278 C CA . GLY B 1 150 ? 17.516 7.074 -7.039 1 79.5 150 GLY B CA 1
ATOM 2279 C C . GLY B 1 150 ? 17.781 5.594 -6.84 1 79.5 150 GLY B C 1
ATOM 2280 O O . GLY B 1 150 ? 17 4.898 -6.195 1 79.5 150 GLY B O 1
ATOM 2281 N N . LYS B 1 151 ? 18.75 4.984 -7.602 1 64.62 151 LYS B N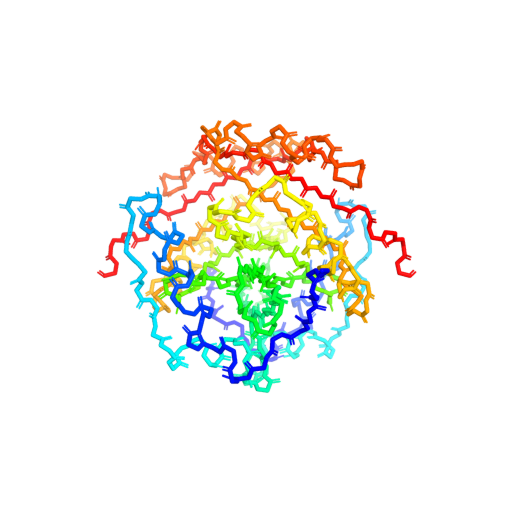 1
ATOM 2282 C CA . LYS B 1 151 ? 19.172 3.6 -7.43 1 64.62 151 LYS B CA 1
ATOM 2283 C C . LYS B 1 151 ? 19.828 3.387 -6.066 1 64.62 151 LYS B C 1
ATOM 2285 O O . LYS B 1 151 ? 20.641 4.203 -5.629 1 64.62 151 LYS B O 1
ATOM 2290 N N . PRO B 1 152 ? 19.156 2.375 -5.156 1 55.91 152 PRO B N 1
ATOM 2291 C CA . PRO B 1 152 ? 19.891 2.15 -3.91 1 55.91 152 PRO B CA 1
ATOM 2292 C C . PRO B 1 152 ? 21.391 1.956 -4.133 1 55.91 152 PRO B C 1
ATOM 2294 O O . PRO B 1 152 ? 21.812 1.522 -5.211 1 55.91 152 PRO B O 1
#

Foldseek 3Di:
DKDKDWDDLVCLVVVVVQVQVVQVVVVHGDPDDSVNVCCQDPNPDHQKTKMFIDDVNHTFWIWIKGWDADVVVRAIEIERPDTDGHPVCPPVCVSVVRVVVVVVVCVVRVHPYYYYDDDPPPVVVVVVQVPDPVHDDDPPDDDDDDDPPDDD/DKDKDWDDLVCLVVVVVQVQVVQVVVVHGDPDDSVNVCCQDPNPDHQKTKMFIDDVNHTFWIWIKGWDADVVVRAIEIERPDTDGHPVCPPVCVSVVRVVVVVVVCVVRVHPYYYYDDDPPPVVVVVVQVPDPVHDDDDPDDDDDDDPPDDD

InterPro domains:
  IPR000182 GNAT domain [PF00583] (34-130)
  IPR000182 GNAT domain [PS51186] (2-152)
  IPR016181 Acyl-CoA N-acyltransferase [SSF55729] (3-131)
  IPR051016 Diverse Substrate Acetyltransferase [PTHR10545] (4-132)